Protein AF-A0A2E9J9K6-F1 (afdb_monomer)

Structure (mmCIF, N/CA/C/O backbone):
data_AF-A0A2E9J9K6-F1
#
_entry.id   AF-A0A2E9J9K6-F1
#
loop_
_atom_site.group_PDB
_atom_site.id
_atom_site.type_symbol
_atom_site.label_atom_id
_atom_site.label_alt_id
_atom_site.label_comp_id
_atom_site.label_asym_id
_atom_site.label_entity_id
_atom_site.label_seq_id
_atom_site.pdbx_PDB_ins_code
_atom_site.Cartn_x
_atom_site.Cartn_y
_atom_site.Cartn_z
_atom_site.occupancy
_atom_site.B_iso_or_equiv
_atom_site.auth_seq_id
_atom_site.auth_comp_id
_atom_site.auth_asym_id
_atom_site.auth_atom_id
_atom_site.pdbx_PDB_model_num
ATOM 1 N N . MET A 1 1 ? -13.077 20.819 27.838 1.00 69.00 1 MET A N 1
ATOM 2 C CA . MET A 1 1 ? -13.844 19.951 26.914 1.00 69.00 1 MET A CA 1
ATOM 3 C C . MET A 1 1 ? -12.970 18.773 26.509 1.00 69.00 1 MET A C 1
ATOM 5 O O . MET A 1 1 ? -11.778 18.987 26.332 1.00 69.00 1 MET A O 1
ATOM 9 N N . SER A 1 2 ? -13.530 17.563 26.405 1.00 83.62 2 SER A N 1
ATOM 10 C CA . SER A 1 2 ? -12.797 16.353 25.995 1.00 83.62 2 SER A CA 1
ATOM 11 C C . SER A 1 2 ? -13.312 15.852 24.646 1.00 83.62 2 SER A C 1
ATOM 13 O O . SER A 1 2 ? -14.521 15.842 24.419 1.00 83.62 2 SER A O 1
ATOM 15 N N . THR A 1 3 ? -12.402 15.444 23.764 1.00 89.75 3 THR A N 1
ATOM 16 C CA . THR A 1 3 ? -12.728 14.833 22.470 1.00 89.75 3 THR A CA 1
ATOM 17 C C . THR A 1 3 ? -13.018 13.346 22.660 1.00 89.75 3 THR A C 1
ATOM 19 O O . THR A 1 3 ? -12.340 12.666 23.434 1.00 89.75 3 THR A O 1
ATOM 22 N N . TYR A 1 4 ? -14.011 12.820 21.939 1.00 91.12 4 TYR A N 1
ATOM 23 C CA . TYR A 1 4 ? -14.352 11.400 21.999 1.00 91.12 4 TYR A CA 1
ATOM 24 C C . TYR A 1 4 ? -13.144 10.525 21.638 1.00 91.12 4 TYR A C 1
ATOM 26 O O . TYR A 1 4 ? -12.524 10.703 20.591 1.00 91.12 4 TYR A O 1
ATOM 34 N N . THR A 1 5 ? -12.821 9.576 22.516 1.00 91.25 5 THR A N 1
ATOM 35 C CA . THR A 1 5 ? -11.792 8.558 22.289 1.00 91.25 5 THR A CA 1
ATOM 36 C C . THR A 1 5 ? -12.453 7.186 22.408 1.00 91.25 5 THR A C 1
ATOM 38 O O . THR A 1 5 ? -13.058 6.907 23.448 1.00 91.25 5 THR A O 1
ATOM 41 N N . PRO A 1 6 ? -12.362 6.326 21.380 1.00 90.81 6 PRO A N 1
ATOM 42 C CA . PRO A 1 6 ? -12.977 5.009 21.408 1.00 90.81 6 PRO A CA 1
ATOM 43 C C . PRO A 1 6 ? -12.353 4.146 22.508 1.00 90.81 6 PRO A C 1
ATOM 45 O O . PRO A 1 6 ? -11.140 4.156 22.739 1.00 90.81 6 PRO A O 1
ATOM 48 N N . LYS A 1 7 ? -13.196 3.375 23.198 1.00 91.81 7 LYS A N 1
ATOM 49 C CA . LYS A 1 7 ? -12.738 2.323 24.109 1.00 91.81 7 LYS A CA 1
ATOM 50 C C . LYS A 1 7 ? -12.499 1.052 23.305 1.00 91.81 7 LYS A C 1
ATOM 52 O O . LYS A 1 7 ? -13.171 0.804 22.311 1.00 91.81 7 LYS A O 1
ATOM 57 N N . LYS A 1 8 ? -11.593 0.189 23.771 1.00 86.38 8 LYS A N 1
ATOM 58 C CA . LYS A 1 8 ? -11.245 -1.061 23.066 1.00 86.38 8 LYS A CA 1
ATOM 59 C C . LYS A 1 8 ? -12.453 -1.965 22.777 1.00 86.38 8 LYS A C 1
ATOM 61 O O . LYS A 1 8 ? -12.446 -2.633 21.752 1.00 86.38 8 LYS A O 1
ATOM 66 N N . GLY A 1 9 ? -13.455 -1.983 23.660 1.00 87.69 9 GLY A N 1
ATOM 67 C CA . GLY A 1 9 ? -14.679 -2.776 23.487 1.00 87.69 9 GLY A CA 1
ATOM 68 C C . GLY A 1 9 ? -15.658 -2.209 22.454 1.00 87.69 9 GLY A C 1
ATOM 69 O O . GLY A 1 9 ? -16.429 -2.967 21.881 1.00 87.69 9 GLY A O 1
ATOM 70 N N . ASP A 1 10 ? -15.579 -0.911 22.159 1.00 87.62 10 ASP A N 1
ATOM 71 C CA . ASP A 1 10 ? -16.504 -0.231 21.242 1.00 87.62 10 ASP A CA 1
ATOM 72 C C . ASP A 1 10 ? -16.032 -0.315 19.777 1.00 87.62 10 ASP A C 1
ATOM 74 O O . ASP A 1 10 ? -16.725 0.115 18.855 1.00 87.62 10 ASP A O 1
ATOM 78 N N . ILE A 1 11 ? -14.832 -0.858 19.534 1.00 90.69 11 ILE A N 1
ATOM 79 C CA . ILE A 1 11 ? -14.254 -0.963 18.193 1.00 90.69 11 ILE A CA 1
ATOM 80 C C . ILE A 1 11 ? -14.896 -2.131 17.446 1.00 90.69 11 ILE A C 1
ATOM 82 O O . ILE A 1 11 ? -14.436 -3.272 17.512 1.00 90.69 11 ILE A O 1
ATOM 86 N N . GLN A 1 12 ? -15.922 -1.827 16.663 1.00 90.81 12 GLN A N 1
ATOM 87 C CA . GLN A 1 12 ? -16.498 -2.775 15.715 1.00 90.81 12 GLN A CA 1
ATOM 88 C C . GLN A 1 12 ? -15.649 -2.826 14.445 1.00 90.81 12 GLN A C 1
ATOM 90 O O . GLN A 1 12 ? -15.302 -1.781 13.887 1.00 90.81 12 GLN A O 1
ATOM 95 N N . ARG A 1 13 ? -15.312 -4.032 13.982 1.00 92.88 13 ARG A N 1
ATOM 96 C CA . ARG A 1 13 ? -14.547 -4.261 12.750 1.00 92.88 13 ARG A CA 1
ATOM 97 C C . ARG A 1 13 ? -15.404 -5.032 11.759 1.00 92.88 13 ARG A C 1
ATOM 99 O O . ARG A 1 13 ? -15.843 -6.134 12.068 1.00 92.88 13 ARG A O 1
ATOM 106 N N . ALA A 1 14 ? -15.616 -4.450 10.589 1.00 94.62 14 ALA A N 1
ATOM 107 C CA . ALA A 1 14 ? -16.267 -5.115 9.472 1.00 94.62 14 ALA A CA 1
ATOM 108 C C . ALA A 1 14 ? -15.232 -5.863 8.619 1.00 94.62 14 ALA A C 1
ATOM 110 O O . ALA A 1 14 ? -14.026 -5.606 8.706 1.00 94.62 14 ALA A O 1
ATOM 111 N N . TRP A 1 15 ? -15.720 -6.785 7.797 1.00 96.94 15 TRP A N 1
ATOM 112 C CA . TRP A 1 15 ? -14.948 -7.445 6.752 1.00 96.94 15 TRP A CA 1
ATOM 113 C C . TRP A 1 15 ? -15.415 -6.924 5.400 1.00 96.94 15 TRP A C 1
ATOM 115 O O . TRP A 1 15 ? -16.615 -6.881 5.150 1.00 96.94 15 TRP A O 1
ATOM 125 N N . HIS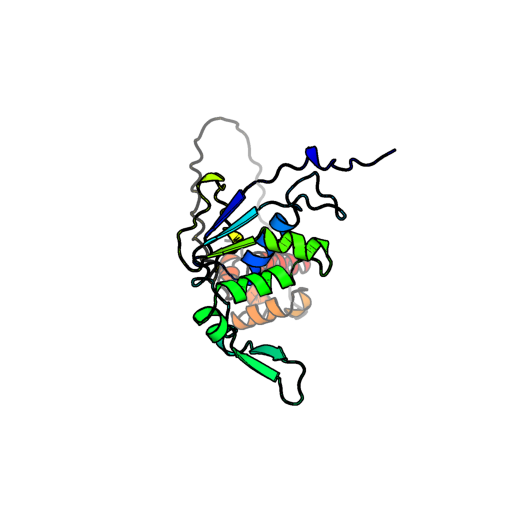 A 1 16 ? -14.469 -6.553 4.544 1.00 96.06 16 HIS A N 1
ATOM 126 C CA . HIS A 1 16 ? -14.725 -6.101 3.179 1.00 96.06 16 HIS A CA 1
ATOM 127 C C . HIS A 1 16 ? -14.049 -7.040 2.189 1.00 96.06 16 HIS A C 1
ATOM 129 O O . HIS A 1 16 ? -12.924 -7.476 2.439 1.00 96.06 16 HIS A O 1
ATOM 135 N N . VAL A 1 17 ? -14.706 -7.316 1.069 1.00 96.12 17 VAL A N 1
ATOM 136 C CA . VAL A 1 17 ? -14.134 -8.039 -0.072 1.00 96.12 17 VAL A CA 1
ATOM 137 C C . VAL A 1 17 ? -14.047 -7.098 -1.259 1.00 96.12 17 VAL A C 1
ATOM 139 O O . VAL A 1 17 ? -15.015 -6.416 -1.595 1.00 96.12 17 VAL A O 1
ATOM 142 N N . VAL A 1 18 ? -12.869 -7.064 -1.875 1.00 95.50 18 VAL A N 1
ATOM 143 C CA . VAL A 1 18 ? -12.577 -6.264 -3.061 1.00 95.50 18 VAL A CA 1
ATOM 144 C C . VAL A 1 18 ? -12.080 -7.191 -4.158 1.00 95.50 18 VAL A C 1
ATOM 146 O O . VAL A 1 18 ? -11.069 -7.874 -3.986 1.00 95.50 18 VAL A O 1
ATOM 149 N N . ASP A 1 19 ? -12.773 -7.178 -5.289 1.00 95.50 19 ASP A N 1
ATOM 150 C CA . ASP A 1 19 ? -12.289 -7.805 -6.512 1.00 95.50 19 ASP A CA 1
ATOM 151 C C . ASP A 1 19 ? -11.274 -6.883 -7.193 1.00 95.50 19 ASP A C 1
ATOM 153 O O . ASP A 1 19 ? -11.564 -5.715 -7.460 1.00 95.50 19 ASP A O 1
ATOM 157 N N . ALA A 1 20 ? -10.060 -7.384 -7.415 1.00 94.50 20 ALA A N 1
ATOM 158 C CA . ALA A 1 20 ? -8.972 -6.621 -8.008 1.00 94.50 20 ALA A CA 1
ATOM 159 C C . ALA A 1 20 ? -8.936 -6.680 -9.546 1.00 94.50 20 ALA A C 1
ATOM 161 O O . ALA A 1 20 ? -8.097 -6.002 -10.152 1.00 94.50 20 ALA A O 1
ATOM 162 N N . ASP A 1 21 ? -9.842 -7.440 -10.173 1.00 94.12 21 ASP A N 1
ATOM 163 C CA . ASP A 1 21 ? -9.905 -7.597 -11.626 1.00 94.12 21 ASP A CA 1
ATOM 164 C C . ASP A 1 21 ? -10.100 -6.244 -12.343 1.00 94.12 21 ASP A C 1
ATOM 166 O O . ASP A 1 21 ? -11.010 -5.462 -12.048 1.00 94.12 21 ASP A O 1
ATOM 170 N N . GLY A 1 22 ? -9.184 -5.916 -13.259 1.00 91.00 22 GLY A N 1
ATOM 171 C CA . GLY A 1 22 ? -9.219 -4.672 -14.036 1.00 91.00 22 GLY A CA 1
ATOM 172 C C . GLY A 1 22 ? -8.952 -3.383 -13.238 1.00 91.00 22 GLY A C 1
ATOM 173 O O . GLY A 1 22 ? -9.057 -2.277 -13.791 1.00 91.00 22 GLY A O 1
ATOM 174 N N . LEU A 1 23 ? -8.594 -3.477 -11.951 1.00 93.50 23 LEU A N 1
ATOM 175 C CA . LEU A 1 23 ? -8.311 -2.312 -11.110 1.00 93.50 23 LEU A CA 1
ATOM 176 C C . LEU A 1 23 ? -6.855 -1.852 -11.230 1.00 93.50 23 LEU A C 1
ATOM 178 O O . LEU A 1 23 ? -5.919 -2.650 -11.291 1.00 93.50 23 LEU A O 1
ATOM 182 N N . ILE A 1 24 ? -6.638 -0.531 -11.204 1.00 94.62 24 ILE A N 1
ATOM 183 C CA . ILE A 1 24 ? -5.284 0.033 -11.181 1.00 94.62 24 ILE A CA 1
ATOM 184 C C . ILE A 1 24 ? -4.685 -0.159 -9.786 1.00 94.62 24 ILE A C 1
ATOM 186 O O . ILE A 1 24 ? -5.164 0.434 -8.813 1.00 94.62 24 ILE A O 1
ATOM 190 N N . LEU A 1 25 ? -3.552 -0.865 -9.718 1.00 93.94 25 LEU A N 1
ATOM 191 C CA . LEU A 1 25 ? -2.862 -1.230 -8.474 1.00 93.94 25 LEU A CA 1
ATOM 192 C C . LEU A 1 25 ? -2.741 -0.074 -7.462 1.00 93.94 25 LEU A C 1
ATOM 194 O O . LEU A 1 25 ? -3.067 -0.224 -6.288 1.00 93.94 25 LEU A O 1
ATOM 198 N N . GLY A 1 26 ? -2.256 1.091 -7.902 1.00 93.25 26 GLY A N 1
ATOM 199 C CA . GLY A 1 26 ? -2.006 2.223 -7.003 1.00 93.25 26 GLY A CA 1
ATOM 200 C C . GLY A 1 26 ? -3.283 2.860 -6.445 1.00 93.25 26 GLY A C 1
ATOM 201 O O . GLY A 1 26 ? -3.307 3.281 -5.286 1.00 93.25 26 GLY A O 1
ATOM 202 N N . ARG A 1 27 ? -4.351 2.915 -7.251 1.00 94.19 27 ARG A N 1
ATOM 203 C CA . ARG A 1 27 ? -5.637 3.489 -6.830 1.00 94.19 27 ARG A CA 1
ATOM 204 C C . ARG A 1 27 ? -6.352 2.540 -5.872 1.00 94.19 27 ARG A C 1
ATOM 206 O O . ARG A 1 27 ? -6.756 2.972 -4.797 1.00 94.19 27 ARG A O 1
ATOM 213 N N . LEU A 1 28 ? -6.383 1.251 -6.217 1.00 95.69 28 LEU A N 1
ATOM 214 C CA . LEU A 1 28 ? -6.862 0.176 -5.349 1.00 95.69 28 LEU A CA 1
ATOM 215 C C . LEU A 1 28 ? -6.149 0.207 -3.988 1.00 95.69 28 LEU A C 1
ATOM 217 O O . LEU A 1 28 ? -6.793 0.285 -2.944 1.00 95.69 28 LEU A O 1
ATOM 221 N N . ALA A 1 29 ? -4.813 0.224 -3.991 1.00 96.31 29 ALA A N 1
ATOM 222 C CA . ALA A 1 29 ? -4.029 0.197 -2.759 1.00 96.31 29 ALA A CA 1
ATOM 223 C C . ALA A 1 29 ? -4.302 1.402 -1.842 1.00 96.31 29 ALA A C 1
ATOM 225 O O . ALA A 1 29 ? -4.295 1.255 -0.618 1.00 96.31 29 ALA A O 1
ATOM 226 N N . SER A 1 30 ? -4.577 2.576 -2.420 1.00 96.00 30 SER A N 1
ATOM 227 C CA . SER A 1 30 ? -4.867 3.798 -1.658 1.00 96.00 30 SER A CA 1
ATOM 228 C C . SER A 1 30 ? -6.193 3.701 -0.901 1.00 96.00 30 SER A C 1
ATOM 230 O O . SER A 1 30 ? -6.247 4.032 0.287 1.00 96.00 30 SER A O 1
ATOM 232 N N . GLU A 1 31 ? -7.244 3.201 -1.556 1.00 96.12 31 GLU A N 1
ATOM 233 C CA . GLU A 1 31 ? -8.552 2.996 -0.918 1.00 96.12 31 GLU A CA 1
ATOM 234 C C . GLU A 1 31 ? -8.492 1.896 0.141 1.00 96.12 31 GLU A C 1
ATOM 236 O O . GLU A 1 31 ? -8.942 2.085 1.274 1.00 96.12 31 GLU A O 1
ATOM 241 N N . VAL A 1 32 ? -7.827 0.780 -0.164 1.00 96.81 32 VAL A N 1
ATOM 242 C CA . VAL A 1 32 ? -7.638 -0.303 0.809 1.00 96.81 32 VAL A CA 1
ATOM 243 C C . VAL A 1 32 ? -6.874 0.195 2.040 1.00 96.81 32 VAL A C 1
ATOM 245 O O . VAL A 1 32 ? -7.273 -0.073 3.175 1.00 96.81 32 VAL A O 1
ATOM 248 N N . ALA A 1 33 ? -5.815 0.990 1.860 1.00 96.81 33 ALA A N 1
ATOM 249 C CA . ALA A 1 33 ? -5.065 1.564 2.978 1.00 96.81 33 ALA A CA 1
ATOM 250 C C . ALA A 1 33 ? -5.911 2.521 3.841 1.00 96.81 33 ALA A C 1
ATOM 252 O O . ALA A 1 33 ? -5.698 2.598 5.057 1.00 96.81 33 ALA A O 1
ATOM 253 N N . LYS A 1 34 ? -6.877 3.239 3.248 1.00 95.94 34 LYS A N 1
ATOM 254 C CA . LYS A 1 34 ? -7.827 4.099 3.977 1.00 95.94 34 LYS A CA 1
ATOM 255 C C . LYS A 1 34 ? -8.727 3.269 4.897 1.00 95.94 34 LYS A C 1
ATOM 257 O O . LYS A 1 34 ? -8.895 3.638 6.063 1.00 95.94 34 LYS A O 1
ATOM 262 N N . ILE A 1 35 ? -9.221 2.136 4.401 1.00 96.19 35 ILE A N 1
ATOM 263 C CA . ILE A 1 35 ? -10.112 1.220 5.132 1.00 96.19 35 ILE A CA 1
ATOM 264 C C . ILE A 1 35 ? -9.363 0.478 6.241 1.00 96.19 35 ILE A C 1
ATOM 266 O O . ILE A 1 35 ? -9.812 0.458 7.390 1.00 96.19 35 ILE A O 1
ATOM 270 N N . LEU A 1 36 ? -8.167 -0.042 5.941 1.00 96.25 36 LEU A N 1
ATOM 271 C CA . LEU A 1 36 ? -7.302 -0.703 6.928 1.00 96.25 36 LEU A CA 1
ATOM 272 C C . LEU A 1 36 ? -6.928 0.220 8.093 1.00 96.25 36 LEU A C 1
ATOM 274 O O . LEU A 1 36 ? -6.747 -0.247 9.221 1.00 96.25 36 LEU A O 1
ATOM 278 N N . ARG A 1 37 ? -6.823 1.528 7.825 1.00 94.75 37 ARG A N 1
ATOM 279 C CA . ARG A 1 37 ? -6.558 2.562 8.832 1.00 94.75 37 ARG A CA 1
ATOM 280 C C . ARG A 1 37 ? -7.814 2.983 9.605 1.00 94.75 37 ARG A C 1
ATOM 282 O O . ARG A 1 37 ? -7.680 3.565 10.675 1.00 94.75 37 ARG A O 1
ATOM 289 N N . GLY A 1 38 ? -9.008 2.717 9.074 1.00 94.88 38 GLY A N 1
ATOM 290 C CA . GLY A 1 38 ? -10.282 3.136 9.665 1.00 94.88 38 GLY A CA 1
ATOM 291 C C . GLY A 1 38 ? -10.675 4.578 9.356 1.00 94.88 38 GLY A C 1
ATOM 292 O O . GLY A 1 38 ? -11.567 5.113 10.002 1.00 94.88 38 GLY A O 1
ATOM 293 N N . LYS A 1 39 ? -10.028 5.225 8.375 1.00 94.75 39 LYS A N 1
ATOM 294 C CA . LYS A 1 39 ? -10.296 6.632 8.017 1.00 94.75 39 LYS A CA 1
ATOM 295 C C . LYS A 1 39 ? -11.672 6.861 7.382 1.00 94.75 39 LYS A C 1
ATOM 297 O O . LYS A 1 39 ? -12.061 8.007 7.191 1.00 94.75 39 LYS A O 1
ATOM 302 N N . HIS A 1 40 ? -12.376 5.802 7.002 1.00 93.69 40 HIS A N 1
ATOM 303 C CA . HIS A 1 40 ? -13.765 5.866 6.547 1.00 93.69 40 HIS A CA 1
ATOM 304 C C . HIS A 1 40 ? -14.764 5.970 7.705 1.00 93.69 40 HIS A C 1
ATOM 306 O O . HIS A 1 40 ? -15.904 6.354 7.468 1.00 93.69 40 HIS A O 1
ATOM 312 N N . LYS A 1 41 ? -14.356 5.661 8.943 1.00 93.50 41 LYS A N 1
ATOM 313 C CA . LYS A 1 41 ? -15.219 5.762 10.123 1.00 93.50 41 LYS A CA 1
ATOM 314 C C . LYS A 1 41 ? -15.069 7.125 10.805 1.00 93.50 41 LYS A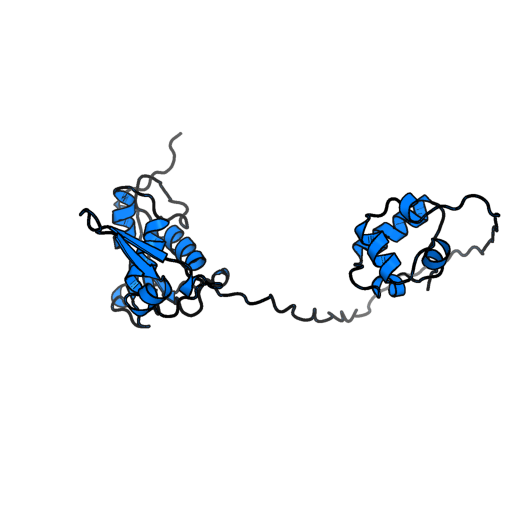 C 1
ATOM 316 O O . LYS A 1 41 ? -13.944 7.603 10.961 1.00 93.50 41 LYS A O 1
ATOM 321 N N . PRO A 1 42 ? -16.166 7.715 11.310 1.00 92.56 42 PRO A N 1
ATOM 322 C CA . PRO A 1 42 ? -16.111 8.973 12.058 1.00 92.56 42 PRO A CA 1
ATOM 323 C C . PRO A 1 42 ? -15.411 8.827 13.419 1.00 92.56 42 PRO A C 1
ATOM 325 O O . PRO A 1 42 ? -14.909 9.801 13.964 1.00 92.56 42 PRO A O 1
ATOM 328 N N . THR A 1 43 ? -15.316 7.607 13.954 1.00 92.25 43 THR A N 1
ATOM 329 C CA . THR A 1 43 ? -14.629 7.289 15.218 1.00 92.25 43 THR A CA 1
ATOM 330 C C . THR A 1 43 ? -13.109 7.137 15.069 1.00 92.25 43 THR A C 1
ATOM 332 O O . THR A 1 43 ? -12.437 6.623 15.970 1.00 92.25 43 THR A O 1
ATOM 335 N N . PHE A 1 44 ? -12.546 7.543 13.925 1.00 94.06 44 PHE A N 1
ATOM 336 C CA . PHE A 1 44 ? -11.126 7.396 13.633 1.00 94.06 44 PHE A CA 1
ATOM 337 C C . PHE A 1 44 ? -10.262 8.089 14.687 1.00 94.06 44 PHE A C 1
ATOM 339 O O . PHE A 1 44 ? -10.417 9.270 14.988 1.00 94.06 44 PHE A O 1
ATOM 346 N N . THR A 1 45 ? -9.294 7.343 15.211 1.00 92.44 45 THR A N 1
ATOM 347 C CA . THR A 1 45 ? -8.367 7.825 16.228 1.00 92.44 45 THR A CA 1
ATOM 348 C C . THR A 1 45 ? -6.941 7.404 15.863 1.00 92.44 45 THR A C 1
ATOM 350 O O . THR A 1 45 ? -6.696 6.209 15.712 1.00 92.44 45 THR A O 1
ATOM 353 N N . PRO A 1 46 ? -5.964 8.326 15.739 1.00 92.00 46 PRO A N 1
ATOM 354 C CA . PRO A 1 46 ? -4.635 7.999 15.204 1.00 92.00 46 PRO A CA 1
ATOM 355 C C . PRO A 1 46 ? -3.824 6.992 16.029 1.00 92.00 46 PRO A C 1
ATOM 357 O O . PRO A 1 46 ? -2.992 6.273 15.480 1.00 92.00 46 PRO A O 1
ATOM 360 N N . HIS A 1 47 ? -4.034 6.965 17.347 1.00 91.25 47 HIS A N 1
ATOM 361 C CA . HIS A 1 47 ? -3.265 6.137 18.278 1.00 91.25 47 HIS A CA 1
ATOM 362 C C . HIS A 1 47 ? -3.863 4.737 18.493 1.00 91.25 47 HIS A C 1
ATOM 364 O O . HIS A 1 47 ? -3.270 3.931 19.210 1.00 91.25 47 HIS A O 1
ATOM 370 N N . GLN A 1 48 ? -5.024 4.433 17.900 1.00 91.62 48 GLN A N 1
ATOM 371 C CA . GLN A 1 48 ? -5.732 3.172 18.108 1.00 91.62 48 GLN A CA 1
ATOM 372 C C . GLN A 1 48 ? -6.189 2.555 16.783 1.00 91.62 48 GLN A C 1
ATOM 374 O O . GLN A 1 48 ? -6.582 3.255 15.854 1.00 91.62 48 GLN A O 1
ATOM 379 N N . ASP A 1 49 ? -6.138 1.224 16.686 1.00 92.25 49 ASP A N 1
ATOM 380 C CA . ASP A 1 49 ? -6.535 0.523 15.466 1.00 92.25 49 ASP A CA 1
ATOM 381 C C . ASP A 1 49 ? -8.055 0.298 15.391 1.00 92.25 49 ASP A C 1
ATOM 383 O O . ASP A 1 49 ? -8.591 -0.663 15.954 1.00 92.25 49 ASP A O 1
ATOM 387 N N . THR A 1 50 ? -8.720 1.186 14.652 1.00 93.62 50 THR A N 1
ATOM 388 C CA . THR A 1 50 ? -10.171 1.192 14.387 1.00 93.62 50 THR A CA 1
ATOM 389 C C . THR A 1 50 ? -10.542 0.700 12.983 1.00 93.62 50 THR A C 1
ATOM 391 O O . THR A 1 50 ? -11.722 0.680 12.617 1.00 93.62 50 THR A O 1
ATOM 394 N N . GLY A 1 51 ? -9.547 0.307 12.180 1.00 94.44 51 GLY A N 1
ATOM 395 C CA . GLY A 1 51 ? -9.774 -0.090 10.794 1.00 94.44 51 GLY A CA 1
ATOM 396 C C . GLY A 1 51 ? -10.337 -1.495 10.632 1.00 94.44 51 GLY A C 1
ATOM 397 O O . GLY A 1 51 ? -10.239 -2.328 11.536 1.00 94.44 51 GLY A O 1
ATOM 398 N N . ASP A 1 52 ? -10.857 -1.750 9.441 1.00 96.12 52 ASP A N 1
ATOM 399 C CA . ASP A 1 52 ? -11.558 -2.985 9.091 1.00 96.12 52 ASP A CA 1
ATOM 400 C C . ASP A 1 52 ? -10.636 -4.043 8.480 1.00 96.12 52 ASP A C 1
ATOM 402 O O . ASP A 1 52 ? -9.472 -3.777 8.163 1.00 96.12 52 ASP A O 1
ATOM 406 N N . HIS A 1 53 ? -11.167 -5.258 8.349 1.00 96.81 53 HIS A N 1
ATOM 407 C CA . HIS A 1 53 ? -10.545 -6.334 7.591 1.00 96.81 53 HIS A CA 1
ATOM 408 C C . HIS A 1 53 ? -10.850 -6.157 6.109 1.00 96.81 53 HIS A C 1
ATOM 410 O O . HIS A 1 53 ? -11.970 -5.813 5.737 1.00 96.81 53 HIS A O 1
ATOM 416 N N . VAL A 1 54 ? -9.847 -6.398 5.269 1.00 97.12 54 VAL A N 1
ATOM 417 C CA . VAL A 1 54 ? -10.001 -6.324 3.815 1.00 97.12 54 VAL A CA 1
ATOM 418 C C . VAL A 1 54 ? -9.430 -7.592 3.209 1.00 97.12 54 VAL A C 1
ATOM 420 O O . VAL A 1 54 ? -8.278 -7.948 3.471 1.00 97.12 54 VAL A O 1
ATOM 423 N N . VAL A 1 55 ? -10.250 -8.255 2.408 1.00 96.94 55 VAL A N 1
ATOM 424 C CA . VAL A 1 55 ? -9.901 -9.407 1.591 1.00 96.94 55 VAL A CA 1
ATOM 425 C C . VAL A 1 55 ? -9.865 -8.942 0.141 1.00 96.94 55 VAL A C 1
ATOM 427 O O . VAL A 1 55 ? -10.827 -8.362 -0.350 1.00 96.94 55 VAL A O 1
ATOM 430 N N . ILE A 1 56 ? -8.741 -9.158 -0.530 1.00 96.75 56 ILE A N 1
ATOM 431 C CA . ILE A 1 56 ? -8.573 -8.878 -1.955 1.00 96.75 56 ILE A CA 1
ATOM 432 C C . ILE A 1 56 ? -8.539 -10.214 -2.692 1.00 96.75 56 ILE A C 1
ATOM 434 O O . ILE A 1 56 ? -7.746 -11.080 -2.317 1.00 96.75 56 ILE A O 1
ATOM 438 N N . VAL A 1 57 ? -9.369 -10.356 -3.721 1.00 96.31 57 VAL A N 1
ATOM 439 C CA . VAL A 1 57 ? -9.403 -11.518 -4.628 1.00 96.31 57 VAL A CA 1
ATOM 440 C C . VAL A 1 57 ? -8.955 -11.111 -6.034 1.00 96.31 57 VAL A C 1
ATOM 442 O O . VAL A 1 57 ? -8.901 -9.916 -6.334 1.00 96.31 57 VAL A O 1
ATOM 445 N N . ASN A 1 58 ? -8.605 -12.088 -6.877 1.00 95.75 58 ASN A N 1
ATOM 446 C CA . ASN A 1 58 ? -8.091 -11.872 -8.241 1.00 95.75 58 ASN A CA 1
ATOM 447 C C . ASN A 1 58 ? -6.865 -10.939 -8.287 1.00 95.75 58 ASN A C 1
ATOM 449 O O . ASN A 1 58 ? -6.738 -10.059 -9.142 1.00 95.75 58 ASN A O 1
ATOM 453 N N . ALA A 1 59 ? -5.957 -11.093 -7.319 1.00 94.75 59 ALA A N 1
ATOM 454 C CA . ALA A 1 59 ? -4.783 -10.236 -7.165 1.00 94.75 59 ALA A CA 1
ATOM 455 C C . ALA A 1 59 ? -3.812 -10.273 -8.361 1.00 94.75 59 ALA A C 1
ATOM 457 O O . ALA A 1 59 ? -3.014 -9.352 -8.533 1.00 94.75 59 ALA A O 1
ATOM 458 N N . ASP A 1 60 ? -3.852 -11.333 -9.164 1.00 93.06 60 ASP A N 1
ATOM 459 C CA . ASP A 1 60 ? -3.065 -11.534 -10.384 1.00 93.06 60 ASP A CA 1
ATOM 460 C C . ASP A 1 60 ? -3.532 -10.659 -11.561 1.00 93.06 60 ASP A C 1
ATOM 462 O O . ASP A 1 60 ? -2.724 -10.284 -12.414 1.00 93.06 60 ASP A O 1
ATOM 466 N N . LYS A 1 61 ? -4.811 -10.269 -11.576 1.00 93.56 61 LYS A N 1
ATOM 467 C CA . LYS A 1 61 ? -5.437 -9.479 -12.650 1.00 93.56 61 LYS A CA 1
ATOM 468 C C . LYS A 1 61 ? -5.340 -7.963 -12.467 1.00 93.56 61 LYS A C 1
ATOM 470 O O . LYS A 1 61 ? -5.931 -7.196 -13.230 1.00 93.56 61 LYS A O 1
ATOM 475 N N . VAL A 1 62 ? -4.577 -7.500 -11.478 1.00 93.56 62 VAL A N 1
ATOM 476 C CA . VAL A 1 62 ? -4.358 -6.064 -11.270 1.00 93.56 62 VAL A CA 1
ATOM 477 C C . VAL A 1 62 ? -3.614 -5.425 -12.434 1.00 93.56 62 VAL A C 1
ATOM 479 O O . VAL A 1 62 ? -2.628 -5.943 -12.964 1.00 93.56 62 VAL A O 1
ATOM 482 N N . VAL A 1 63 ? -4.044 -4.218 -12.784 1.00 92.44 63 VAL A N 1
ATOM 483 C CA . VAL A 1 63 ? -3.511 -3.494 -13.932 1.00 92.44 63 VAL A CA 1
ATOM 484 C C . VAL A 1 63 ? -2.466 -2.472 -13.494 1.00 92.44 63 VAL A C 1
ATOM 486 O O . VAL A 1 63 ? -2.648 -1.681 -12.559 1.00 92.44 63 VAL A O 1
ATOM 489 N N . LEU A 1 64 ? -1.359 -2.442 -14.233 1.00 91.62 64 LEU A N 1
ATOM 490 C CA . LEU A 1 64 ? -0.374 -1.369 -14.192 1.00 91.62 64 LEU A CA 1
ATOM 491 C C . LEU A 1 64 ? -0.550 -0.471 -15.415 1.00 91.62 64 LEU A C 1
ATOM 493 O O . LEU A 1 64 ? -0.620 -0.942 -16.541 1.00 91.62 64 LEU A O 1
ATOM 497 N N . SER A 1 65 ? -0.585 0.840 -15.196 1.00 89.31 65 SER A N 1
ATOM 498 C CA . SER A 1 65 ? -0.667 1.827 -16.278 1.00 89.31 65 SER A CA 1
ATOM 499 C C . SER A 1 65 ? 0.678 1.991 -17.006 1.00 89.31 65 SER A C 1
ATOM 501 O O . SER A 1 65 ? 1.700 2.150 -16.327 1.00 89.31 65 SER A O 1
ATOM 503 N N . GLY A 1 66 ? 0.665 2.126 -18.334 1.00 88.56 66 GLY A N 1
ATOM 504 C CA . GLY A 1 66 ? 1.851 2.455 -19.141 1.00 88.56 66 GLY A CA 1
ATOM 505 C C . GLY A 1 66 ? 2.902 1.338 -19.170 1.00 88.56 66 GLY A C 1
ATOM 506 O O . GLY A 1 66 ? 2.585 0.175 -18.943 1.00 88.56 66 GLY A O 1
ATOM 507 N N . SER A 1 67 ? 4.172 1.691 -19.382 1.00 92.25 67 SER A N 1
ATOM 508 C CA . SER A 1 67 ? 5.307 0.750 -19.455 1.00 92.25 67 SER A CA 1
ATOM 509 C C . SER A 1 67 ? 5.831 0.273 -18.089 1.00 92.25 67 SER A C 1
ATOM 511 O O . SER A 1 67 ? 6.829 -0.440 -18.001 1.00 92.25 67 SER A O 1
ATOM 513 N N . LYS A 1 68 ? 5.136 0.605 -16.989 1.00 92.56 68 LYS A N 1
ATOM 514 C CA . LYS A 1 68 ? 5.566 0.302 -15.609 1.00 92.56 68 LYS A CA 1
ATOM 515 C C . LYS A 1 68 ? 5.756 -1.186 -15.336 1.00 92.56 68 LYS A C 1
ATOM 517 O O . LYS A 1 68 ? 6.473 -1.528 -14.403 1.00 92.56 68 LYS A O 1
ATOM 522 N N . ARG A 1 69 ? 5.097 -2.060 -16.099 1.00 91.31 69 ARG A N 1
ATOM 523 C CA . ARG A 1 69 ? 5.268 -3.510 -15.971 1.00 91.31 69 ARG A CA 1
ATOM 524 C C . ARG A 1 69 ? 6.717 -3.926 -16.259 1.00 91.31 69 ARG A C 1
ATOM 526 O O . ARG A 1 69 ? 7.240 -4.766 -15.537 1.00 91.31 69 ARG A O 1
ATOM 533 N N . THR A 1 70 ? 7.358 -3.286 -17.235 1.00 93.19 70 THR A N 1
ATOM 534 C CA . THR A 1 70 ? 8.728 -3.591 -17.673 1.00 93.19 70 THR A CA 1
ATOM 535 C C . THR A 1 70 ? 9.746 -2.668 -17.008 1.00 93.19 70 THR A C 1
ATOM 537 O O . THR A 1 70 ? 10.738 -3.136 -16.457 1.00 93.19 70 THR A O 1
ATOM 540 N N . ASP A 1 71 ? 9.470 -1.362 -16.983 1.00 94.19 71 ASP A N 1
ATOM 541 C CA . ASP A 1 71 ? 10.470 -0.356 -16.594 1.00 94.19 71 ASP A CA 1
ATOM 542 C C . ASP A 1 71 ? 10.663 -0.257 -15.077 1.00 94.19 71 ASP A C 1
ATOM 544 O O . ASP A 1 71 ? 11.703 0.190 -14.588 1.00 94.19 71 ASP A O 1
ATOM 548 N N . LYS A 1 72 ? 9.643 -0.630 -14.292 1.00 94.62 72 LYS A N 1
ATOM 549 C CA . LYS A 1 72 ? 9.706 -0.474 -12.841 1.00 94.62 72 LYS A CA 1
ATOM 550 C C . LYS A 1 72 ? 10.445 -1.647 -12.214 1.00 94.62 72 LYS A C 1
ATOM 552 O O . LYS A 1 72 ? 9.887 -2.726 -12.035 1.00 94.62 72 LYS A O 1
ATOM 557 N N . ALA A 1 73 ? 11.672 -1.386 -11.793 1.00 94.25 73 ALA A N 1
ATOM 558 C CA . ALA A 1 73 ? 12.452 -2.299 -10.977 1.00 94.25 73 ALA A CA 1
ATOM 559 C C . ALA A 1 73 ? 12.011 -2.276 -9.500 1.00 94.25 73 ALA A C 1
ATOM 561 O O . ALA A 1 73 ? 11.792 -1.217 -8.904 1.00 94.25 73 ALA A O 1
ATOM 562 N N . VAL A 1 74 ? 11.907 -3.460 -8.901 1.00 94.31 74 VAL A N 1
ATOM 563 C CA . VAL A 1 74 ? 11.768 -3.687 -7.461 1.00 94.31 74 VAL A CA 1
ATOM 564 C C . VAL A 1 74 ? 13.097 -4.205 -6.938 1.00 94.31 74 VAL A C 1
ATOM 566 O O . VAL A 1 74 ? 13.621 -5.211 -7.418 1.00 94.31 74 VAL A O 1
ATOM 569 N N . TYR A 1 75 ? 13.624 -3.511 -5.936 1.00 94.94 75 TYR A N 1
ATOM 570 C CA . TYR A 1 75 ? 14.910 -3.818 -5.328 1.00 94.94 75 TYR A CA 1
ATOM 571 C C . TYR A 1 75 ? 14.720 -4.484 -3.971 1.00 94.94 75 TYR A C 1
ATOM 573 O O . TYR A 1 75 ? 13.885 -4.069 -3.165 1.00 94.94 75 TYR A O 1
ATOM 581 N N . SER A 1 76 ? 15.541 -5.490 -3.698 1.00 94.88 76 SER A N 1
ATOM 582 C CA . SER A 1 76 ? 15.689 -6.088 -2.373 1.00 94.88 76 SER A CA 1
ATOM 583 C C . SER A 1 76 ? 17.169 -6.319 -2.095 1.00 94.88 76 SER A C 1
ATOM 585 O O . SER A 1 76 ? 17.941 -6.587 -3.013 1.00 94.88 76 SER A O 1
ATOM 587 N N . HIS A 1 77 ? 17.583 -6.182 -0.840 1.00 96.94 77 HIS A N 1
ATOM 588 C CA . HIS A 1 77 ? 18.981 -6.333 -0.450 1.00 96.94 77 HIS A CA 1
ATOM 589 C C . HIS A 1 77 ? 19.094 -7.357 0.675 1.00 96.94 77 HIS A C 1
ATOM 591 O O . HIS A 1 77 ? 18.347 -7.283 1.650 1.00 96.94 77 HIS A O 1
ATOM 597 N N . SER A 1 78 ? 20.021 -8.307 0.549 1.00 96.31 78 SER A N 1
ATOM 598 C CA . SER A 1 78 ? 20.222 -9.357 1.560 1.00 96.31 78 SER A CA 1
ATOM 599 C C . SER A 1 78 ? 20.972 -8.879 2.808 1.00 96.31 78 SER A C 1
ATOM 601 O O . SER A 1 78 ? 20.888 -9.520 3.848 1.00 96.31 78 SER A O 1
ATOM 603 N N . GLY A 1 79 ? 21.712 -7.771 2.707 1.00 96.50 79 GLY A N 1
ATOM 604 C CA . GLY A 1 79 ? 22.595 -7.250 3.760 1.00 96.50 79 GLY A CA 1
ATOM 605 C C . GLY A 1 79 ? 24.076 -7.568 3.536 1.00 96.50 79 GLY A C 1
ATOM 606 O O . GLY A 1 79 ? 24.925 -6.911 4.127 1.00 96.50 79 GLY A O 1
ATOM 607 N N . TYR A 1 80 ? 24.393 -8.506 2.639 1.00 97.31 80 TYR A N 1
ATOM 608 C CA . TYR A 1 80 ? 25.768 -8.854 2.267 1.00 97.31 80 TYR A CA 1
ATOM 609 C C . TYR A 1 80 ? 26.289 -7.973 1.115 1.00 97.31 80 TYR A C 1
ATOM 611 O O . TYR A 1 80 ? 25.482 -7.520 0.297 1.00 97.31 80 TYR A O 1
ATOM 619 N N . PRO A 1 81 ? 27.615 -7.749 0.995 1.00 97.25 81 PRO A N 1
ATOM 620 C CA . PRO A 1 81 ? 28.204 -7.064 -0.159 1.00 97.25 81 PRO A CA 1
ATOM 621 C C . PRO A 1 81 ? 27.796 -7.730 -1.483 1.00 97.25 81 PRO A C 1
ATOM 623 O O . PRO A 1 81 ? 27.849 -8.951 -1.605 1.00 97.25 81 PRO A O 1
ATOM 626 N N . GLY A 1 82 ? 27.354 -6.937 -2.465 1.00 95.88 82 GLY A N 1
ATOM 627 C CA . GLY A 1 82 ? 26.843 -7.448 -3.748 1.00 95.88 82 GLY A CA 1
ATOM 628 C C . GLY A 1 82 ? 25.459 -8.112 -3.676 1.00 95.88 82 GLY A C 1
ATOM 629 O O . GLY A 1 82 ? 24.990 -8.673 -4.660 1.00 95.88 82 GLY A O 1
ATOM 630 N N . GLY A 1 83 ? 24.772 -8.042 -2.533 1.00 96.38 83 GLY A N 1
ATOM 631 C CA . GLY A 1 83 ? 23.493 -8.709 -2.282 1.00 96.38 83 GLY A CA 1
ATOM 632 C C . GLY A 1 83 ? 22.248 -8.019 -2.848 1.00 96.38 83 GLY A C 1
ATOM 633 O O . GLY A 1 83 ? 21.143 -8.309 -2.378 1.00 96.38 83 GLY A O 1
ATOM 634 N N . LEU A 1 84 ? 22.399 -7.089 -3.797 1.00 96.62 84 LEU A N 1
ATOM 635 C CA . LEU A 1 84 ? 21.284 -6.377 -4.420 1.00 96.62 84 LEU A CA 1
ATOM 636 C C . LEU A 1 84 ? 20.610 -7.271 -5.466 1.00 96.62 84 LEU A C 1
ATOM 638 O O . LEU A 1 84 ? 21.222 -7.665 -6.454 1.00 96.62 84 LEU A O 1
ATOM 642 N N . LYS A 1 85 ? 19.328 -7.565 -5.258 1.00 95.31 85 LYS A N 1
ATOM 643 C CA . LYS A 1 85 ? 18.484 -8.288 -6.207 1.00 95.31 85 LYS A CA 1
ATOM 644 C C . LYS A 1 85 ? 17.484 -7.325 -6.824 1.00 95.31 85 LYS A C 1
ATOM 646 O O . LYS A 1 85 ? 16.761 -6.634 -6.101 1.00 95.31 85 LYS A O 1
ATOM 651 N N . THR A 1 86 ? 17.410 -7.350 -8.146 1.00 95.62 86 THR A N 1
ATOM 652 C CA . THR A 1 86 ? 16.488 -6.537 -8.937 1.00 95.62 86 THR A CA 1
ATOM 653 C C . THR A 1 86 ? 15.538 -7.458 -9.686 1.00 95.62 86 THR A C 1
ATOM 655 O O . THR A 1 86 ? 15.980 -8.409 -10.326 1.00 95.62 86 THR A O 1
ATOM 658 N N . LYS A 1 87 ? 14.238 -7.182 -9.606 1.00 94.62 87 LYS A N 1
ATOM 659 C CA . LYS A 1 87 ? 13.205 -7.827 -10.427 1.00 94.62 87 LYS A CA 1
ATOM 660 C C . LYS A 1 87 ? 12.350 -6.760 -11.091 1.00 94.62 87 LYS A C 1
ATOM 662 O O . LYS A 1 87 ? 12.150 -5.701 -10.494 1.00 94.62 87 LYS A O 1
ATOM 667 N N . THR A 1 88 ? 11.820 -7.016 -12.283 1.00 95.75 88 THR A N 1
ATOM 668 C CA . THR A 1 88 ? 10.790 -6.123 -12.826 1.00 95.75 88 THR A CA 1
ATOM 669 C C . THR A 1 88 ? 9.494 -6.302 -12.038 1.00 95.75 88 THR A C 1
ATOM 671 O O . THR A 1 88 ? 9.242 -7.342 -11.418 1.00 95.75 88 THR A O 1
ATOM 674 N N . TYR A 1 89 ? 8.656 -5.270 -12.023 1.00 93.88 89 TYR A N 1
ATOM 675 C CA . TYR A 1 89 ? 7.370 -5.349 -11.341 1.00 93.88 89 TYR A CA 1
ATOM 676 C C . TYR A 1 89 ? 6.431 -6.356 -12.026 1.00 93.88 89 TYR A C 1
ATOM 678 O O . TYR A 1 89 ? 5.634 -7.007 -11.354 1.00 93.88 89 TYR A O 1
ATOM 686 N N . GLY A 1 90 ? 6.536 -6.505 -13.351 1.00 93.25 90 GLY A N 1
ATOM 687 C CA . GLY A 1 90 ? 5.808 -7.515 -14.115 1.00 93.25 90 GLY A CA 1
ATOM 688 C C . GLY A 1 90 ? 6.143 -8.937 -13.680 1.00 93.25 90 GLY A C 1
ATOM 689 O O . GLY A 1 90 ? 5.220 -9.709 -13.429 1.00 93.25 90 GLY A O 1
ATOM 690 N N . ASP A 1 91 ? 7.431 -9.243 -13.510 1.00 94.12 91 ASP A N 1
ATOM 691 C CA . ASP A 1 91 ? 7.873 -10.558 -13.027 1.00 94.12 91 ASP A CA 1
ATOM 692 C C . ASP A 1 91 ? 7.389 -10.806 -11.595 1.00 94.12 91 ASP A C 1
ATOM 694 O O . ASP A 1 91 ? 6.911 -11.888 -11.273 1.00 94.12 91 ASP A O 1
ATOM 698 N N . LEU A 1 92 ? 7.438 -9.783 -10.732 1.00 93.75 92 LEU A N 1
ATOM 699 C CA . LEU A 1 92 ? 6.938 -9.896 -9.360 1.00 93.75 92 LEU A CA 1
ATOM 700 C C . LEU A 1 92 ? 5.433 -10.203 -9.311 1.00 93.75 92 LEU A C 1
ATOM 702 O O . LEU A 1 92 ? 5.006 -10.998 -8.477 1.00 93.75 92 LEU A O 1
ATOM 706 N N . LEU A 1 93 ? 4.636 -9.582 -10.186 1.00 92.81 93 LEU A N 1
ATOM 707 C CA . LEU A 1 93 ? 3.200 -9.852 -10.283 1.00 92.81 93 LEU A CA 1
ATOM 708 C C . LEU A 1 93 ? 2.900 -11.252 -10.822 1.00 92.81 93 LEU A C 1
ATOM 710 O O . LEU A 1 93 ? 1.936 -11.858 -10.371 1.00 92.81 93 LEU A O 1
ATOM 714 N N . ALA A 1 94 ? 3.708 -11.756 -11.756 1.00 92.19 94 ALA A N 1
ATOM 715 C CA . ALA A 1 94 ? 3.556 -13.108 -12.287 1.00 92.19 94 ALA A CA 1
ATOM 716 C C . ALA A 1 94 ? 3.952 -14.178 -11.255 1.00 92.19 94 ALA A C 1
ATOM 718 O O . ALA A 1 94 ? 3.235 -15.159 -11.081 1.00 92.19 94 ALA A O 1
ATOM 719 N N . ASP A 1 95 ? 5.063 -13.966 -10.541 1.00 93.69 95 ASP A N 1
ATOM 720 C CA . ASP A 1 95 ? 5.564 -14.899 -9.529 1.00 93.69 95 ASP A CA 1
ATOM 721 C C . ASP A 1 95 ? 4.672 -14.912 -8.276 1.00 93.69 95 ASP A C 1
ATOM 723 O O . ASP A 1 95 ? 4.325 -15.967 -7.742 1.00 93.69 95 ASP A O 1
ATOM 727 N N . ARG A 1 96 ? 4.402 -13.719 -7.722 1.00 94.69 96 ARG A N 1
ATOM 728 C CA . ARG A 1 96 ? 3.815 -13.521 -6.386 1.00 94.69 96 ARG A CA 1
ATOM 729 C C . ARG A 1 96 ? 2.947 -12.258 -6.347 1.00 94.69 96 ARG A C 1
ATOM 731 O O . ARG A 1 96 ? 3.328 -11.259 -5.718 1.00 94.69 96 ARG A O 1
ATOM 738 N N . PRO A 1 97 ? 1.743 -12.299 -6.941 1.00 94.69 97 PRO A N 1
ATOM 739 C CA . PRO A 1 97 ? 0.843 -11.145 -6.962 1.00 94.69 97 PRO A CA 1
ATOM 740 C C . PRO A 1 97 ? 0.447 -10.685 -5.549 1.00 94.69 97 PRO A C 1
ATOM 742 O O . PRO A 1 97 ? 0.354 -9.487 -5.271 1.00 94.69 97 PRO A O 1
ATOM 745 N N . GLU A 1 98 ? 0.316 -11.628 -4.612 1.00 95.56 98 GLU A N 1
ATOM 746 C CA . GLU A 1 98 ? 0.019 -11.353 -3.203 1.00 95.56 98 GLU A CA 1
ATOM 747 C C . GLU A 1 98 ? 1.083 -10.469 -2.538 1.00 95.56 98 GLU A C 1
ATOM 749 O O . GLU A 1 98 ? 0.764 -9.531 -1.802 1.00 95.56 98 GLU A O 1
ATOM 754 N N . GLU A 1 99 ? 2.363 -10.750 -2.802 1.00 94.62 99 GLU A N 1
ATOM 755 C CA . GLU A 1 99 ? 3.491 -10.019 -2.224 1.00 94.62 99 GLU A CA 1
ATOM 756 C C . GLU A 1 99 ? 3.606 -8.614 -2.833 1.00 94.62 99 GLU A C 1
ATOM 758 O O . GLU A 1 99 ? 3.866 -7.645 -2.109 1.00 94.62 99 GLU A O 1
ATOM 763 N N . ALA A 1 100 ? 3.326 -8.476 -4.134 1.00 94.81 100 ALA A N 1
ATOM 764 C CA . ALA A 1 100 ? 3.297 -7.189 -4.828 1.00 94.81 100 ALA A CA 1
ATOM 765 C C . ALA A 1 100 ? 2.251 -6.231 -4.223 1.00 94.81 100 ALA A C 1
ATOM 767 O O . ALA A 1 100 ? 2.571 -5.091 -3.851 1.00 94.81 100 ALA A O 1
ATOM 768 N N . LEU A 1 101 ? 1.013 -6.706 -4.048 1.00 95.69 101 LEU A N 1
ATOM 769 C CA . LEU A 1 101 ? -0.071 -5.942 -3.420 1.00 95.69 101 LEU A CA 1
ATOM 770 C C . LEU A 1 101 ? 0.212 -5.659 -1.944 1.00 95.69 101 LEU A C 1
ATOM 772 O O . LEU A 1 101 ? 0.082 -4.512 -1.504 1.00 95.69 101 LEU A O 1
ATOM 776 N N . ARG A 1 102 ? 0.675 -6.663 -1.188 1.00 96.25 102 ARG A N 1
ATOM 777 C CA . ARG A 1 102 ? 1.021 -6.503 0.233 1.00 96.25 102 ARG A CA 1
ATOM 778 C C . ARG A 1 102 ? 2.094 -5.438 0.433 1.00 96.25 102 ARG A C 1
ATOM 780 O O . ARG A 1 102 ? 1.958 -4.595 1.321 1.00 96.25 102 ARG A O 1
ATOM 787 N N . THR A 1 103 ? 3.139 -5.451 -0.391 1.00 95.12 103 THR A N 1
ATOM 788 C CA . THR A 1 103 ? 4.239 -4.479 -0.314 1.00 95.12 103 THR A CA 1
ATOM 789 C C . THR A 1 103 ? 3.761 -3.078 -0.678 1.00 95.12 103 THR A C 1
ATOM 791 O O . THR A 1 103 ? 4.097 -2.111 0.006 1.00 95.12 103 THR A O 1
ATOM 794 N N . THR A 1 104 ? 2.916 -2.964 -1.705 1.00 95.62 104 THR A N 1
ATOM 795 C CA . THR A 1 104 ? 2.363 -1.679 -2.154 1.00 95.62 104 THR A CA 1
ATOM 796 C C . THR A 1 104 ? 1.453 -1.056 -1.096 1.00 95.62 104 THR A C 1
ATOM 798 O O . THR A 1 104 ? 1.669 0.091 -0.702 1.00 95.62 104 THR A O 1
ATOM 801 N N . ILE A 1 105 ? 0.492 -1.821 -0.566 1.00 96.94 105 ILE A N 1
ATOM 802 C CA . ILE A 1 105 ? -0.437 -1.360 0.480 1.00 96.94 105 ILE A CA 1
ATOM 803 C C . ILE A 1 105 ? 0.315 -1.092 1.788 1.00 96.94 105 ILE A C 1
ATOM 805 O O . ILE A 1 105 ? 0.126 -0.051 2.418 1.00 96.94 105 ILE A O 1
ATOM 809 N N . GLY A 1 106 ? 1.237 -1.979 2.172 1.00 96.38 106 GLY A N 1
ATOM 810 C CA . GLY A 1 106 ? 2.113 -1.774 3.326 1.00 96.38 106 GLY A CA 1
ATOM 811 C C . GLY A 1 106 ? 2.992 -0.529 3.186 1.00 96.38 106 GLY A C 1
ATOM 812 O O . GLY A 1 106 ? 3.306 0.123 4.184 1.00 96.38 106 GLY A O 1
ATOM 813 N N . GLY A 1 107 ? 3.357 -0.157 1.955 1.00 96.19 107 GLY A N 1
ATOM 814 C CA . GLY A 1 107 ? 3.978 1.116 1.584 1.00 96.19 107 GLY A CA 1
ATOM 815 C C . GLY A 1 107 ? 3.165 2.341 2.006 1.00 96.19 107 GLY A C 1
ATOM 816 O O . GLY A 1 107 ? 3.743 3.306 2.498 1.00 96.19 107 GLY A O 1
ATOM 817 N N . MET A 1 108 ? 1.839 2.266 1.879 1.00 96.12 108 MET A N 1
ATOM 818 C CA . MET A 1 108 ? 0.893 3.360 2.142 1.00 96.12 108 MET A CA 1
ATOM 819 C C . MET A 1 108 ? 0.433 3.448 3.609 1.00 96.12 108 MET A C 1
ATOM 821 O O . MET A 1 108 ? -0.221 4.417 4.009 1.00 96.12 108 MET A O 1
ATOM 825 N N . LEU A 1 109 ? 0.759 2.450 4.434 1.00 95.75 109 LEU A N 1
ATOM 826 C CA . LEU A 1 109 ? 0.473 2.437 5.870 1.00 95.75 109 LEU A CA 1
ATOM 827 C C . LEU A 1 109 ? 1.558 3.167 6.685 1.00 95.75 109 LEU A C 1
ATOM 829 O O . LEU A 1 109 ? 2.715 3.241 6.260 1.00 95.75 109 LEU A O 1
ATOM 833 N N . PRO A 1 110 ? 1.215 3.704 7.876 1.00 95.50 110 PRO A N 1
ATOM 834 C CA . PRO A 1 110 ? 2.197 4.345 8.747 1.00 95.50 110 PRO A CA 1
ATOM 835 C C . PRO A 1 110 ? 3.298 3.354 9.148 1.00 95.50 110 PRO A C 1
ATOM 837 O O . PRO A 1 110 ? 3.024 2.222 9.547 1.00 95.50 110 PRO A O 1
ATOM 840 N N . LYS A 1 111 ? 4.562 3.778 9.072 1.00 95.69 111 LYS A N 1
ATOM 841 C CA . LYS A 1 111 ? 5.732 2.932 9.359 1.00 95.69 111 LYS A CA 1
ATOM 842 C C . LYS A 1 111 ? 6.014 2.834 10.861 1.00 95.69 111 LYS A C 1
ATOM 844 O O . LYS A 1 111 ? 7.076 3.208 11.339 1.00 95.69 111 LYS A O 1
ATOM 849 N N . ASN A 1 112 ? 5.040 2.335 11.615 1.00 96.12 112 ASN A N 1
ATOM 850 C CA . ASN A 1 112 ? 5.131 2.139 13.061 1.00 96.12 112 ASN A CA 1
ATOM 851 C C . ASN A 1 112 ? 4.609 0.746 13.466 1.00 96.12 112 ASN A C 1
ATOM 853 O O . ASN A 1 112 ? 4.185 -0.055 12.630 1.00 96.12 112 ASN A O 1
ATOM 857 N N . ARG A 1 113 ? 4.654 0.434 14.769 1.00 95.94 113 ARG A N 1
ATOM 858 C CA . ARG A 1 113 ? 4.154 -0.848 15.304 1.00 95.94 113 ARG A CA 1
ATOM 859 C C . ARG A 1 113 ? 2.670 -1.059 14.985 1.00 95.94 113 ARG A C 1
ATOM 861 O O . ARG A 1 113 ? 2.285 -2.169 14.634 1.00 95.94 113 ARG A O 1
ATOM 868 N N . LEU A 1 114 ? 1.874 0.009 15.046 1.00 94.75 114 LEU A N 1
ATOM 869 C CA . LEU A 1 114 ? 0.446 -0.018 14.739 1.00 94.75 114 LEU A CA 1
ATOM 870 C C . LEU A 1 114 ? 0.186 -0.342 13.261 1.00 94.75 114 LEU A C 1
ATOM 872 O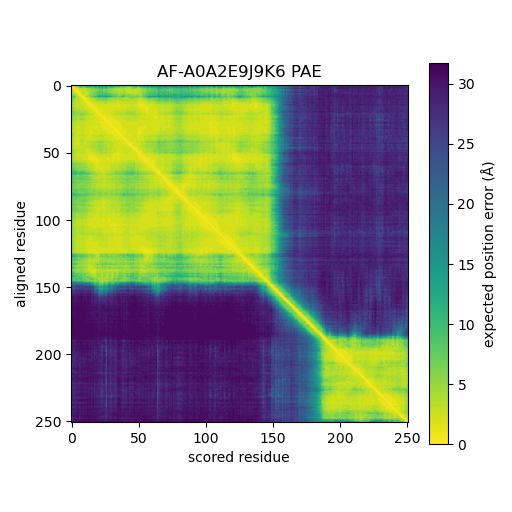 O . LEU A 1 114 ? -0.645 -1.182 12.960 1.00 94.75 114 LEU A O 1
ATOM 876 N N . GLY A 1 115 ? 0.939 0.243 12.330 1.00 95.44 115 GLY A N 1
ATOM 877 C CA . GLY A 1 115 ? 0.805 -0.028 10.900 1.00 95.44 115 GLY A CA 1
ATOM 878 C C . GLY A 1 115 ? 1.166 -1.465 10.533 1.00 95.44 115 GLY A C 1
ATOM 879 O O . GLY A 1 115 ? 0.512 -2.060 9.680 1.00 95.44 115 GLY A O 1
ATOM 880 N N . ARG A 1 116 ? 2.140 -2.070 11.230 1.00 95.38 116 ARG A N 1
ATOM 881 C CA . ARG A 1 116 ? 2.421 -3.512 11.092 1.00 95.38 116 ARG A CA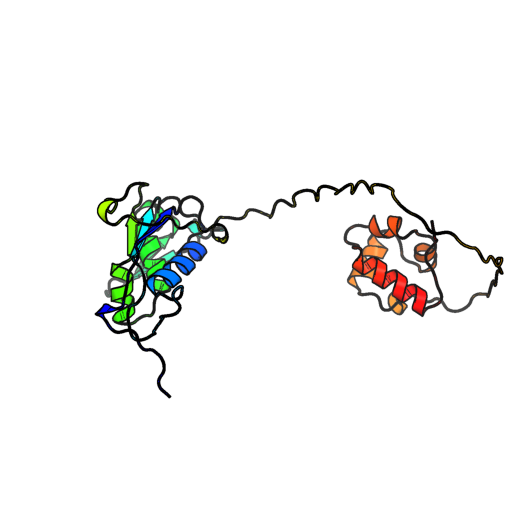 1
ATOM 882 C C . ARG A 1 116 ? 1.244 -4.366 11.567 1.00 95.38 116 ARG A C 1
ATOM 884 O O . ARG A 1 116 ? 0.939 -5.356 10.916 1.00 95.38 116 ARG A O 1
ATOM 891 N N . GLN A 1 117 ? 0.569 -3.970 12.650 1.00 94.94 117 GLN A N 1
ATOM 892 C CA . GLN A 1 117 ? -0.664 -4.624 13.106 1.00 94.94 117 GLN A CA 1
ATOM 893 C C . GLN A 1 117 ? -1.817 -4.407 12.119 1.00 94.94 117 GLN A C 1
ATOM 895 O O . GLN A 1 117 ? -2.543 -5.344 11.824 1.00 94.94 117 GLN A O 1
ATOM 900 N N . MET A 1 118 ? -1.951 -3.215 11.534 1.00 95.44 118 MET A N 1
ATOM 901 C CA . MET A 1 118 ? -2.977 -2.949 10.521 1.00 95.44 118 MET A CA 1
ATOM 902 C C . MET A 1 118 ? -2.813 -3.857 9.296 1.00 95.44 118 MET A C 1
ATOM 904 O O . MET A 1 118 ? -3.801 -4.352 8.760 1.00 95.44 118 MET A O 1
ATOM 908 N N . LEU A 1 119 ? -1.567 -4.115 8.882 1.00 96.06 119 LEU A N 1
ATOM 909 C CA . LEU A 1 119 ? -1.260 -4.969 7.736 1.00 96.06 119 LEU A CA 1
ATOM 910 C C . LEU A 1 119 ? -1.684 -6.434 7.946 1.00 96.06 119 LEU A C 1
ATOM 912 O O . LEU A 1 119 ? -1.978 -7.112 6.969 1.00 96.06 119 LEU A O 1
ATOM 916 N N . THR A 1 120 ? -1.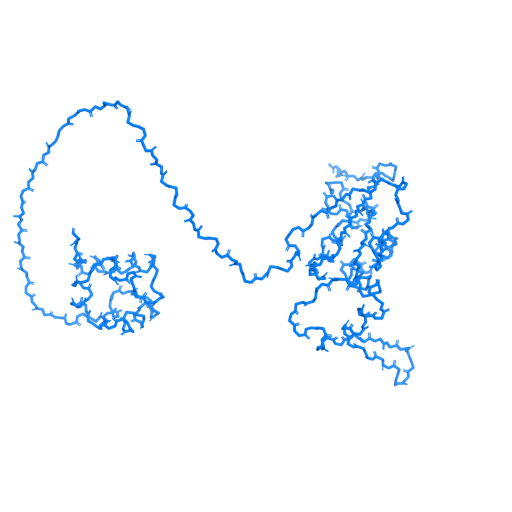767 -6.940 9.184 1.00 95.69 120 THR A N 1
ATOM 917 C CA . THR A 1 120 ? -2.182 -8.340 9.424 1.00 95.69 120 THR A CA 1
ATOM 918 C C . THR A 1 120 ? -3.660 -8.588 9.110 1.00 95.69 120 THR A C 1
ATOM 920 O O . THR A 1 120 ? -4.045 -9.734 8.843 1.00 95.69 120 THR A O 1
ATOM 923 N N . LYS A 1 121 ? -4.475 -7.522 9.100 1.00 95.69 121 LYS A N 1
ATOM 924 C CA . LYS A 1 121 ? -5.901 -7.548 8.743 1.00 95.69 121 LYS A CA 1
ATOM 925 C C . LYS A 1 121 ? -6.147 -7.650 7.239 1.00 95.69 121 LYS A C 1
ATOM 927 O O . LYS A 1 121 ? -7.261 -7.978 6.843 1.00 95.69 121 LYS A O 1
ATOM 932 N N . LEU A 1 122 ? -5.129 -7.375 6.425 1.00 97.25 122 LEU A N 1
ATOM 933 C CA . LEU A 1 122 ? -5.184 -7.518 4.977 1.00 97.25 122 LEU A CA 1
ATOM 934 C C . LEU A 1 122 ? -4.971 -8.985 4.591 1.00 97.25 122 LEU A C 1
ATOM 936 O O . LEU A 1 122 ? -3.959 -9.591 4.962 1.00 97.25 122 LEU A O 1
ATOM 940 N N . LYS A 1 123 ? -5.908 -9.536 3.823 1.00 96.44 123 LYS A N 1
ATOM 941 C CA . LYS A 1 123 ? -5.816 -10.859 3.195 1.00 96.44 123 LYS A CA 1
ATOM 942 C C . LYS A 1 123 ? -5.857 -10.673 1.687 1.00 96.44 123 LYS A C 1
ATOM 944 O O . LYS A 1 123 ? -6.619 -9.850 1.196 1.00 96.44 123 LYS A O 1
ATOM 949 N N . ILE A 1 124 ? -4.982 -11.365 0.973 1.00 97.00 124 ILE A N 1
ATOM 950 C CA . ILE A 1 124 ? -4.856 -11.247 -0.478 1.00 97.00 124 ILE A CA 1
ATOM 951 C C . ILE A 1 124 ? -4.793 -12.663 -1.021 1.00 97.00 124 ILE A C 1
ATOM 953 O O . ILE A 1 124 ? -4.025 -13.464 -0.491 1.00 97.00 124 ILE A O 1
ATOM 957 N N . TYR A 1 125 ? -5.586 -12.926 -2.050 1.00 96.50 125 TYR A N 1
ATOM 958 C CA . TYR A 1 125 ? -5.639 -14.187 -2.766 1.00 96.50 125 TYR A CA 1
ATOM 959 C C . TYR A 1 125 ? -5.437 -13.918 -4.254 1.00 96.50 125 TYR A C 1
ATOM 961 O O . TYR A 1 125 ? -5.992 -12.963 -4.802 1.00 96.50 125 TYR A O 1
ATOM 969 N N . SER A 1 126 ? -4.610 -14.741 -4.897 1.00 93.94 126 SER A N 1
ATOM 970 C CA . SER A 1 126 ? -4.458 -14.718 -6.353 1.00 93.94 126 SER A CA 1
ATOM 971 C C . SER A 1 126 ? -5.744 -15.143 -7.057 1.00 93.94 126 SER A C 1
ATOM 973 O O . SER A 1 126 ? -6.137 -14.488 -8.006 1.00 93.94 126 SER A O 1
ATOM 975 N N . GLY A 1 127 ? -6.420 -16.186 -6.570 1.00 91.62 127 GLY A N 1
ATOM 976 C CA . GLY A 1 127 ? -7.690 -16.657 -7.126 1.00 91.62 127 GLY A CA 1
ATOM 977 C C . GLY A 1 127 ? -8.902 -15.798 -6.747 1.00 91.62 127 GLY A C 1
ATOM 978 O O . GLY A 1 127 ? -8.811 -14.874 -5.935 1.00 91.62 127 GLY A O 1
ATOM 979 N N . GLY A 1 128 ? -10.052 -16.142 -7.329 1.00 90.56 128 GLY A N 1
ATOM 980 C CA . GLY A 1 128 ? -11.341 -15.504 -7.039 1.00 90.56 128 GLY A CA 1
ATOM 981 C C . GLY A 1 128 ? -11.967 -15.926 -5.706 1.00 90.56 128 GLY A C 1
ATOM 982 O O . GLY A 1 128 ? -12.794 -15.198 -5.167 1.00 90.56 128 GLY A O 1
ATOM 983 N N . ASP A 1 129 ? -11.547 -17.065 -5.155 1.00 91.25 129 ASP A N 1
ATOM 984 C CA . ASP A 1 129 ? -12.121 -17.632 -3.935 1.00 91.25 129 ASP A CA 1
ATOM 985 C C . ASP A 1 129 ? -11.334 -17.248 -2.675 1.00 91.25 129 ASP A C 1
ATOM 987 O O . ASP A 1 129 ? -10.110 -17.083 -2.691 1.00 91.25 129 ASP A O 1
ATOM 991 N N . HIS A 1 130 ? -12.042 -17.169 -1.544 1.00 92.44 130 HIS A N 1
ATOM 992 C CA . HIS A 1 130 ? -11.454 -16.940 -0.226 1.00 92.44 130 HIS A CA 1
ATOM 993 C C . HIS A 1 130 ? -12.085 -17.833 0.859 1.00 92.44 130 HIS A C 1
ATOM 995 O O . HIS A 1 130 ? -13.291 -18.050 0.864 1.00 92.44 130 HIS A O 1
ATOM 1001 N N . PRO A 1 131 ? -11.325 -18.287 1.872 1.00 93.62 131 PRO A N 1
ATOM 1002 C CA . PRO A 1 131 ? -11.835 -19.149 2.946 1.00 93.62 131 PRO A CA 1
ATOM 1003 C C . PRO A 1 131 ? -12.601 -18.389 4.052 1.00 93.62 131 PRO A C 1
ATOM 1005 O O . PRO A 1 131 ? -12.848 -18.933 5.128 1.00 93.62 131 PRO A O 1
ATOM 1008 N N . HIS A 1 132 ? -12.913 -17.104 3.856 1.00 92.31 132 HIS A N 1
ATOM 1009 C CA . HIS A 1 132 ? -13.398 -16.199 4.908 1.00 92.31 132 HIS A CA 1
ATOM 1010 C C . HIS A 1 132 ? -14.917 -15.966 4.912 1.00 92.31 132 HIS A C 1
ATOM 1012 O O . HIS A 1 132 ? -15.393 -15.029 5.555 1.00 92.31 132 HIS A O 1
ATOM 1018 N N . ASP A 1 133 ? -15.689 -16.851 4.286 1.00 89.75 133 ASP A N 1
ATOM 1019 C CA . ASP A 1 133 ? -17.148 -16.720 4.145 1.00 89.75 133 ASP A CA 1
ATOM 1020 C C . ASP A 1 133 ? -17.888 -16.667 5.486 1.00 89.75 133 ASP A C 1
ATOM 1022 O O . ASP A 1 133 ? -18.870 -15.939 5.640 1.00 89.75 133 ASP A O 1
ATOM 1026 N N . ALA A 1 134 ? -17.370 -17.360 6.506 1.00 92.00 134 ALA A N 1
ATOM 1027 C CA . ALA A 1 134 ? -17.938 -17.358 7.856 1.00 92.00 134 ALA A CA 1
ATOM 1028 C C . ALA A 1 134 ? -18.013 -15.951 8.482 1.00 92.00 134 ALA A C 1
ATOM 1030 O O . ALA A 1 134 ? -18.841 -15.708 9.359 1.00 92.00 134 ALA A O 1
ATOM 1031 N N . GLN A 1 135 ? -17.164 -15.023 8.027 1.00 91.25 135 GLN A N 1
ATOM 1032 C CA . GLN A 1 135 ? -17.104 -13.649 8.528 1.00 91.25 135 GLN A CA 1
ATOM 1033 C C . GLN A 1 135 ? -18.091 -12.704 7.827 1.00 91.25 135 GLN A C 1
ATOM 1035 O O . GLN A 1 135 ? -18.160 -11.533 8.195 1.00 91.25 135 GLN A O 1
ATOM 1040 N N . LYS A 1 136 ? -18.857 -13.204 6.841 1.00 91.44 136 LYS A N 1
ATOM 1041 C CA . LYS A 1 136 ? -19.843 -12.448 6.049 1.00 91.44 136 LYS A CA 1
ATOM 1042 C C . LYS A 1 136 ? -19.280 -11.120 5.521 1.00 91.44 136 LYS A C 1
ATOM 1044 O O . LYS A 1 136 ? -19.783 -10.052 5.884 1.00 91.44 136 LYS A O 1
ATOM 1049 N N . PRO A 1 137 ? -18.213 -11.166 4.707 1.00 92.56 137 PRO A N 1
ATOM 1050 C CA . PRO A 1 137 ? -17.626 -9.954 4.169 1.00 92.56 137 PRO A CA 1
ATOM 1051 C C . PRO A 1 137 ? -18.611 -9.185 3.281 1.00 92.56 137 PRO A C 1
ATOM 1053 O O . PRO A 1 137 ? -19.361 -9.767 2.501 1.00 92.56 137 PRO A O 1
ATOM 1056 N N . GLN A 1 138 ? -18.576 -7.862 3.387 1.00 93.75 138 GLN A N 1
ATOM 1057 C CA . GLN A 1 138 ? -19.334 -6.947 2.544 1.00 93.75 138 GLN A CA 1
ATOM 1058 C C . GLN A 1 138 ? -18.562 -6.689 1.252 1.00 93.75 138 GLN A C 1
ATOM 1060 O O . GLN A 1 138 ? -17.368 -6.387 1.285 1.00 93.75 138 GLN A O 1
ATOM 1065 N N . GLN A 1 139 ? -19.231 -6.802 0.109 1.00 93.12 139 GLN A N 1
ATOM 1066 C CA . GLN A 1 139 ? -18.623 -6.454 -1.172 1.00 93.12 139 GLN A CA 1
ATOM 1067 C C . GLN A 1 139 ? -18.426 -4.938 -1.253 1.00 93.12 139 GLN A C 1
ATOM 1069 O O . GLN A 1 139 ? -19.343 -4.167 -0.965 1.00 93.12 139 GLN A O 1
ATOM 1074 N N . LEU A 1 140 ? -17.219 -4.520 -1.629 1.00 91.00 140 LEU A N 1
ATOM 1075 C CA . LEU A 1 140 ? -16.856 -3.119 -1.787 1.00 91.00 140 LEU A CA 1
ATOM 1076 C C . LEU A 1 140 ? -16.428 -2.856 -3.232 1.00 91.00 140 LEU A C 1
ATOM 1078 O O . LEU A 1 140 ? -15.325 -3.215 -3.647 1.00 91.00 140 LEU A O 1
ATOM 1082 N N . GLU A 1 141 ? -17.291 -2.175 -3.978 1.00 89.69 141 GLU A N 1
ATOM 1083 C CA . GLU A 1 141 ? -17.016 -1.767 -5.355 1.00 89.69 141 GLU A CA 1
ATOM 1084 C C . GLU A 1 141 ? -16.219 -0.455 -5.403 1.00 89.69 141 GLU A C 1
ATOM 1086 O O . GLU A 1 141 ? -16.547 0.532 -4.740 1.00 89.69 141 GLU A O 1
ATOM 1091 N N . LEU A 1 142 ? -15.151 -0.431 -6.208 1.00 87.69 142 LEU A N 1
ATOM 1092 C CA . LEU A 1 142 ? -14.229 0.703 -6.337 1.00 87.69 142 LEU A CA 1
ATOM 1093 C C . LEU A 1 142 ? -14.197 1.252 -7.775 1.00 87.69 142 LEU A C 1
ATOM 1095 O O . LEU A 1 142 ? -13.168 1.225 -8.456 1.00 87.69 142 LEU A O 1
ATOM 1099 N N . GLU A 1 143 ? -15.319 1.802 -8.236 1.00 82.62 143 GLU A N 1
ATOM 1100 C CA . GLU A 1 143 ? -15.524 2.246 -9.627 1.00 82.62 143 GLU A CA 1
ATOM 1101 C C . GLU A 1 143 ? -14.500 3.272 -10.149 1.00 82.62 143 GLU A C 1
ATOM 1103 O O . GLU A 1 143 ? -14.104 3.259 -11.318 1.00 82.62 143 GLU A O 1
ATOM 1108 N N . HIS A 1 144 ? -14.013 4.184 -9.305 1.00 84.38 144 HIS A N 1
ATOM 1109 C CA . HIS A 1 144 ? -13.016 5.189 -9.712 1.00 84.38 144 HIS A CA 1
ATOM 1110 C C . HIS A 1 144 ? -11.605 4.617 -9.899 1.00 84.38 144 HIS A C 1
ATOM 1112 O O . HIS A 1 144 ? -10.740 5.270 -10.499 1.00 84.38 144 HIS A O 1
ATOM 1118 N N . THR A 1 145 ? -11.356 3.410 -9.388 1.00 84.25 145 THR A N 1
ATOM 1119 C CA . THR A 1 145 ? -10.037 2.767 -9.435 1.00 84.25 145 THR A CA 1
ATOM 1120 C C . THR A 1 145 ? -9.810 1.933 -10.694 1.00 84.25 145 THR A C 1
ATOM 1122 O O . THR A 1 145 ? -8.652 1.649 -11.014 1.00 84.25 145 THR A O 1
ATOM 1125 N N . ARG A 1 146 ? -10.878 1.622 -11.443 1.00 86.19 146 ARG A N 1
ATOM 1126 C CA . ARG A 1 146 ? -10.810 0.947 -12.746 1.00 86.19 146 ARG A CA 1
ATOM 1127 C C . ARG A 1 146 ? -9.942 1.726 -13.733 1.00 86.19 146 ARG A C 1
ATOM 1129 O O . ARG A 1 146 ? -9.855 2.963 -13.682 1.00 86.19 146 ARG A O 1
ATOM 1136 N N . LEU A 1 147 ? -9.297 0.997 -14.643 1.00 79.25 147 LEU A N 1
ATOM 1137 C CA . LEU A 1 147 ? -8.593 1.596 -15.771 1.00 79.25 147 LEU A CA 1
ATOM 1138 C C . LEU A 1 147 ? -9.608 2.316 -16.665 1.00 79.25 147 LEU A C 1
ATOM 1140 O O . LEU A 1 147 ? -10.218 1.726 -17.547 1.00 79.25 147 LEU A O 1
ATOM 1144 N N . ARG A 1 148 ? -9.799 3.616 -16.436 1.00 74.12 148 ARG A N 1
ATOM 1145 C CA . ARG A 1 148 ? -10.507 4.461 -17.394 1.00 74.12 148 ARG A CA 1
ATOM 1146 C C . ARG A 1 148 ? -9.586 4.614 -18.600 1.00 74.12 148 ARG A C 1
ATOM 1148 O O . ARG A 1 148 ? -8.538 5.251 -18.480 1.00 74.12 148 ARG A O 1
ATOM 1155 N N . GLY A 1 149 ? -9.964 4.015 -19.728 1.00 66.81 149 GLY A N 1
ATOM 1156 C CA . GLY A 1 149 ? -9.442 4.416 -21.034 1.00 66.81 149 GLY A CA 1
ATOM 1157 C C . GLY A 1 149 ? -9.698 5.912 -21.285 1.00 66.81 149 GLY A C 1
ATOM 1158 O O . GLY A 1 149 ? -10.291 6.585 -20.429 1.00 66.81 149 GLY A O 1
ATOM 1159 N N . PRO A 1 150 ? -9.254 6.476 -22.424 1.00 59.88 150 PRO A N 1
ATOM 1160 C CA . PRO A 1 150 ? -9.693 7.812 -22.821 1.00 59.88 150 PRO A CA 1
ATOM 1161 C C . PRO A 1 150 ? -11.215 7.882 -22.662 1.00 59.88 150 PRO A C 1
ATOM 1163 O O . PRO A 1 150 ? -11.925 6.995 -23.126 1.00 59.88 150 PRO A O 1
ATOM 1166 N N . LYS A 1 151 ? -11.692 8.857 -21.879 1.00 54.41 151 LYS A N 1
ATOM 1167 C CA . LYS A 1 151 ? -13.105 8.967 -21.510 1.00 54.41 151 LYS A CA 1
ATOM 1168 C C . LYS A 1 151 ? -13.907 9.005 -22.805 1.00 54.41 151 LYS A C 1
ATOM 1170 O O . LYS A 1 151 ? -13.807 9.991 -23.527 1.00 54.41 151 LYS A O 1
ATOM 1175 N N . GLU A 1 152 ? -14.668 7.951 -23.090 1.00 55.31 152 GLU A N 1
ATOM 1176 C CA . GLU A 1 152 ? -15.637 7.982 -24.177 1.00 55.31 152 GLU A CA 1
ATOM 1177 C C . GLU A 1 152 ? -16.567 9.159 -23.893 1.00 55.31 152 GLU A C 1
ATOM 1179 O O . GLU A 1 152 ? -17.278 9.200 -22.880 1.00 55.31 152 GLU A O 1
ATOM 1184 N N . ILE A 1 153 ? -16.470 10.188 -24.733 1.00 61.59 153 ILE A N 1
ATOM 1185 C CA . ILE A 1 153 ? -17.408 11.297 -24.723 1.00 61.59 153 ILE A CA 1
ATOM 1186 C C . ILE A 1 153 ? -18.691 10.679 -25.257 1.00 61.59 153 ILE A C 1
ATOM 1188 O O . ILE A 1 153 ? -18.850 10.523 -26.464 1.00 61.59 153 ILE A O 1
ATOM 1192 N N . LYS A 1 154 ? -19.576 10.245 -24.354 1.00 63.50 154 LYS A N 1
ATOM 1193 C CA . LYS A 1 154 ? -20.933 9.878 -24.750 1.00 63.50 154 LYS A CA 1
ATOM 1194 C C . LYS A 1 154 ? -21.502 11.080 -25.513 1.00 63.50 154 LYS A C 1
ATOM 1196 O O . LYS A 1 154 ? -21.404 12.189 -24.971 1.00 63.50 154 LYS A O 1
ATOM 1201 N N . PRO A 1 155 ? -22.038 10.904 -26.734 1.00 51.66 155 PRO A N 1
ATOM 1202 C CA . PRO A 1 155 ? -22.758 11.972 -27.406 1.00 51.66 155 PRO A CA 1
ATOM 1203 C C . PRO A 1 155 ? -23.800 12.490 -26.422 1.00 51.66 155 PRO A C 1
ATOM 1205 O O . PRO A 1 155 ? -24.528 11.701 -25.818 1.00 51.66 155 PRO A O 1
ATOM 1208 N N . VAL A 1 156 ? -23.794 13.794 -26.171 1.00 53.41 156 VAL A N 1
ATOM 1209 C CA . VAL A 1 156 ? -24.835 14.429 -25.371 1.00 53.41 156 VAL A CA 1
ATOM 1210 C C . VAL A 1 156 ? -26.123 14.206 -26.149 1.00 53.41 156 VAL A C 1
ATOM 1212 O O . VAL A 1 156 ? -26.327 14.834 -27.183 1.00 53.41 156 VAL A O 1
ATOM 1215 N N . GLU A 1 157 ? -26.946 13.257 -25.707 1.00 42.81 157 GLU A N 1
ATOM 1216 C CA . GLU A 1 157 ? -28.293 13.095 -26.235 1.00 42.81 157 GLU A CA 1
ATOM 1217 C C . GLU A 1 157 ? -29.003 14.435 -26.059 1.00 42.81 157 GLU A C 1
ATOM 1219 O O . GLU A 1 157 ? -29.175 14.944 -24.945 1.00 42.81 157 GLU A O 1
ATOM 1224 N N . SER A 1 158 ? -29.349 15.033 -27.193 1.00 36.66 158 SER A N 1
ATOM 1225 C CA . SER A 1 158 ? -30.222 16.183 -27.295 1.00 36.66 158 SER A CA 1
ATOM 1226 C C . SER A 1 158 ? -31.519 15.853 -26.566 1.00 36.66 158 SER A C 1
ATOM 1228 O O . SER A 1 158 ? -32.362 15.114 -27.074 1.00 36.66 158 SER A O 1
ATOM 1230 N N . LYS A 1 159 ? -31.690 16.404 -25.363 1.00 36.97 159 LYS A N 1
ATOM 1231 C CA . LYS A 1 159 ? -33.015 16.549 -24.770 1.00 36.97 159 LYS A CA 1
ATOM 1232 C C . LYS A 1 159 ? -33.808 17.497 -25.663 1.00 36.97 159 LYS A C 1
ATOM 1234 O O . LYS A 1 159 ? -33.802 18.707 -25.446 1.00 36.97 159 LYS A O 1
ATOM 1239 N N . THR A 1 160 ? -34.506 16.940 -26.645 1.00 34.16 160 THR A N 1
ATOM 1240 C CA . THR A 1 160 ? -35.709 17.555 -27.194 1.00 34.16 160 THR A CA 1
ATOM 1241 C C . THR A 1 160 ? -36.692 17.631 -26.036 1.00 34.16 160 THR A C 1
ATOM 1243 O O . THR A 1 160 ? -37.318 16.644 -25.659 1.00 34.16 160 THR A O 1
ATOM 1246 N N . THR A 1 161 ? -36.738 18.787 -25.381 1.00 35.09 161 THR A N 1
ATOM 1247 C CA . THR A 1 161 ? -37.811 19.077 -24.437 1.00 35.09 161 THR A CA 1
ATOM 1248 C C . THR A 1 161 ? -38.997 19.483 -25.293 1.00 35.09 161 THR A C 1
ATOM 1250 O O . THR A 1 161 ? -39.041 20.595 -25.810 1.00 35.09 161 THR A O 1
ATOM 1253 N N . GLU A 1 162 ? -39.921 18.546 -25.491 1.00 32.97 162 GLU A N 1
ATOM 1254 C CA . GLU A 1 162 ? -41.278 18.849 -25.927 1.00 32.97 162 GLU A CA 1
ATOM 1255 C C . GLU A 1 162 ? -41.884 19.831 -24.917 1.00 32.97 162 GLU A C 1
ATOM 1257 O O . GLU A 1 162 ? -42.211 19.473 -23.782 1.00 32.97 162 GLU A O 1
ATOM 1262 N N . VAL A 1 163 ? -41.986 21.099 -25.311 1.00 31.28 163 VAL A N 1
ATOM 1263 C CA . VAL A 1 163 ? -42.750 22.093 -24.563 1.00 31.28 163 VAL A CA 1
ATOM 1264 C C . VAL A 1 163 ? -44.220 21.847 -24.872 1.00 31.28 163 VAL A C 1
ATOM 1266 O O . VAL A 1 163 ? -44.711 22.109 -25.968 1.00 31.28 163 VAL A O 1
ATOM 1269 N N . LYS A 1 164 ? -44.914 21.301 -23.876 1.00 31.75 164 LYS A N 1
ATOM 1270 C CA . LYS A 1 164 ? -46.367 21.204 -23.819 1.00 31.75 164 LYS A CA 1
ATOM 1271 C C . LYS A 1 164 ? -46.931 22.621 -23.693 1.00 31.75 164 LYS A C 1
ATOM 1273 O O . LYS A 1 164 ? -46.628 23.323 -22.732 1.00 31.75 164 LYS A O 1
ATOM 1278 N N . ALA A 1 165 ? -47.726 23.025 -24.675 1.00 32.34 165 ALA A N 1
ATOM 1279 C CA . ALA A 1 165 ? -48.466 24.276 -24.667 1.00 32.34 165 ALA A CA 1
ATOM 1280 C C . ALA A 1 165 ? -49.585 24.247 -23.612 1.00 32.34 165 ALA A C 1
ATOM 1282 O O . ALA A 1 165 ? -50.423 23.345 -23.637 1.00 32.34 165 ALA A O 1
ATOM 1283 N N . SER A 1 166 ? -49.617 25.255 -22.737 1.00 28.08 166 SER A N 1
ATOM 1284 C CA . SER A 1 166 ? -50.843 25.788 -22.131 1.00 28.08 166 SER A CA 1
ATOM 1285 C C . SER A 1 166 ? -50.580 27.123 -21.419 1.00 28.08 166 SER A C 1
ATOM 1287 O O . SER A 1 166 ? -49.731 27.185 -20.533 1.00 28.08 166 SER A O 1
ATOM 1289 N N . ASP A 1 167 ? -51.414 28.097 -21.785 1.00 30.08 167 ASP A N 1
ATOM 1290 C CA . ASP A 1 167 ? -51.849 29.309 -21.074 1.00 30.08 167 ASP A CA 1
ATOM 1291 C C . ASP A 1 167 ? -51.096 30.651 -21.219 1.00 30.08 167 ASP A C 1
ATOM 1293 O O . ASP A 1 167 ? -50.057 30.905 -20.619 1.00 30.08 167 ASP A O 1
ATOM 1297 N N . SER A 1 168 ? -51.730 31.506 -22.039 1.00 28.31 168 SER A N 1
ATOM 1298 C CA . SER A 1 168 ? -52.085 32.926 -21.852 1.00 28.31 168 SER A CA 1
ATOM 1299 C C . SER A 1 168 ? -51.134 33.864 -21.092 1.00 28.31 168 SER A C 1
ATOM 1301 O O . SER A 1 168 ? -51.027 33.778 -19.871 1.00 28.31 168 SER A O 1
ATOM 1303 N N . GLN A 1 169 ? -50.630 34.899 -21.778 1.00 30.78 169 GLN A N 1
ATOM 1304 C CA . GLN A 1 169 ? -51.249 36.239 -21.776 1.00 30.78 169 GLN A CA 1
ATOM 1305 C C . GLN A 1 169 ? -50.594 37.175 -22.824 1.00 30.78 169 GLN A C 1
ATOM 1307 O O . GLN A 1 169 ? -49.381 37.360 -22.851 1.00 30.78 169 GLN A O 1
ATOM 1312 N N . GLU A 1 170 ? -51.461 37.695 -23.699 1.00 28.70 170 GLU A N 1
ATOM 1313 C CA . GLU A 1 170 ? -51.474 38.979 -24.439 1.00 28.70 170 GLU A CA 1
ATOM 1314 C C . GLU A 1 170 ? -50.925 40.171 -23.604 1.00 28.70 170 GLU A C 1
ATOM 1316 O O . GLU A 1 170 ? -51.028 40.118 -22.383 1.00 28.70 170 GLU A O 1
ATOM 1321 N N . GLU A 1 171 ? -50.342 41.292 -24.061 1.00 31.20 171 GLU A N 1
ATOM 1322 C CA . GLU A 1 171 ? -50.174 42.078 -25.310 1.00 31.20 171 GLU A CA 1
ATOM 1323 C C . GLU A 1 171 ? -48.931 43.038 -25.108 1.00 31.20 171 GLU A C 1
ATOM 1325 O O . GLU A 1 171 ? -48.257 42.907 -24.086 1.00 31.20 171 GLU A O 1
ATOM 1330 N N . PRO A 1 172 ? -48.659 44.111 -25.899 1.00 39.59 172 PRO A N 1
ATOM 1331 C CA . PRO A 1 172 ? -48.235 44.164 -27.303 1.00 39.59 172 PRO A CA 1
ATOM 1332 C C . PRO A 1 172 ? -46.988 45.063 -27.559 1.00 39.59 172 PRO A C 1
ATOM 1334 O O . PRO A 1 172 ? -46.623 45.930 -26.775 1.00 39.59 172 PRO A O 1
ATOM 1337 N N . LEU A 1 173 ? -46.380 44.832 -28.728 1.00 41.19 173 LEU A N 1
ATOM 1338 C CA . LEU A 1 173 ? -45.789 45.763 -29.712 1.00 41.19 173 LEU A CA 1
ATOM 1339 C C . LEU A 1 173 ? -45.350 47.182 -29.285 1.00 41.19 173 LEU A C 1
ATOM 1341 O O . LEU A 1 173 ? -46.181 48.016 -28.947 1.00 41.19 173 LEU A O 1
ATOM 1345 N N . GLU A 1 174 ? -44.102 47.528 -29.618 1.00 30.17 174 GLU A N 1
ATOM 1346 C CA . GLU A 1 174 ? -43.794 48.831 -30.225 1.00 30.17 174 GLU A CA 1
ATOM 1347 C C . GLU A 1 174 ? -42.593 48.712 -31.179 1.00 30.17 174 GLU A C 1
ATOM 1349 O O . GLU A 1 174 ? -41.539 48.176 -30.842 1.00 30.17 174 GLU A O 1
ATOM 1354 N N . ALA A 1 175 ? -42.809 49.157 -32.415 1.00 35.78 175 ALA A N 1
ATOM 1355 C CA . ALA A 1 175 ? -41.839 49.217 -33.498 1.00 35.78 175 ALA A CA 1
ATOM 1356 C C . ALA A 1 175 ? -41.141 50.582 -33.501 1.00 35.78 175 ALA A C 1
ATOM 1358 O O . ALA A 1 175 ? -41.818 51.571 -33.250 1.00 35.78 175 ALA A O 1
ATOM 1359 N N . ILE A 1 176 ? -39.866 50.658 -33.901 1.00 31.58 176 ILE A N 1
ATOM 1360 C CA . ILE A 1 176 ? -39.284 51.812 -34.612 1.00 31.58 176 ILE A CA 1
ATOM 1361 C C . ILE A 1 176 ? -38.159 51.319 -35.543 1.00 31.58 176 ILE A C 1
ATOM 1363 O O . ILE A 1 176 ? -37.433 50.376 -35.245 1.00 31.58 176 ILE A O 1
ATOM 1367 N N . ASN A 1 177 ? -38.133 51.968 -36.704 1.00 43.62 177 ASN A N 1
ATOM 1368 C CA . ASN A 1 177 ? -37.431 51.716 -37.959 1.00 43.62 177 ASN A CA 1
ATOM 1369 C C . ASN A 1 177 ? -35.903 51.982 -37.925 1.00 43.62 177 ASN A C 1
ATOM 1371 O O . ASN A 1 177 ? -35.393 52.502 -36.935 1.00 43.62 177 ASN A O 1
ATOM 1375 N N . PRO A 1 178 ? -35.190 51.641 -39.021 1.00 49.97 178 PRO A N 1
ATOM 1376 C CA . PRO A 1 178 ? -33.737 51.593 -39.116 1.00 49.97 178 PRO A CA 1
ATOM 1377 C C . PRO A 1 178 ? -33.156 52.938 -39.552 1.00 49.97 178 PRO A C 1
ATOM 1379 O O . PRO A 1 178 ? -33.694 53.570 -40.460 1.00 49.97 178 PRO A O 1
ATOM 1382 N N . GLU A 1 179 ? -32.015 53.328 -38.991 1.00 29.92 179 GLU A N 1
ATOM 1383 C CA . GLU A 1 179 ? -31.191 54.384 -39.577 1.00 29.92 179 GLU A CA 1
ATOM 1384 C C . GLU A 1 179 ? -29.724 53.962 -39.623 1.00 29.92 179 GLU A C 1
ATOM 1386 O O . GLU A 1 179 ? -29.096 53.587 -38.634 1.00 29.92 179 GLU A O 1
ATOM 1391 N N . THR A 1 180 ? -29.248 53.973 -40.860 1.00 37.50 180 THR A N 1
ATOM 1392 C CA . THR A 1 180 ? -27.887 53.825 -41.342 1.00 37.50 180 THR A CA 1
ATOM 1393 C C . THR A 1 180 ? -27.049 55.021 -40.896 1.00 37.50 180 THR A C 1
ATOM 1395 O O . THR A 1 180 ? -27.440 56.154 -41.154 1.00 37.50 180 THR A O 1
ATOM 1398 N N . GLU A 1 181 ? -25.855 54.785 -40.359 1.00 28.31 181 GLU A N 1
ATOM 1399 C CA . GLU A 1 181 ? -24.761 55.757 -40.432 1.00 28.31 181 GLU A CA 1
ATOM 1400 C C . GLU A 1 181 ? -23.504 55.042 -40.935 1.00 28.31 181 GLU A C 1
ATOM 1402 O O . GLU A 1 181 ? -22.912 54.200 -40.261 1.00 28.31 181 GLU A O 1
ATOM 1407 N N . GLU A 1 182 ? -23.138 55.361 -42.176 1.00 35.69 182 GLU A N 1
ATOM 1408 C CA . GLU A 1 182 ? -21.796 55.168 -42.711 1.00 35.69 182 GLU A CA 1
ATOM 1409 C C . GLU A 1 182 ? -20.875 56.205 -42.058 1.00 35.69 182 GLU A C 1
ATOM 1411 O O . GLU A 1 182 ? -21.170 57.399 -42.123 1.00 35.69 182 GLU A O 1
ATOM 1416 N N . ILE A 1 183 ? -19.745 55.784 -41.479 1.00 29.58 183 ILE A N 1
ATOM 1417 C CA . ILE A 1 183 ? -18.614 56.685 -41.227 1.00 29.58 183 ILE A CA 1
ATOM 1418 C C . ILE A 1 183 ? -17.309 56.022 -41.668 1.00 29.58 183 ILE A C 1
ATOM 1420 O O . ILE A 1 183 ? -17.048 54.839 -41.456 1.00 29.58 183 ILE A O 1
ATOM 1424 N N . GLU A 1 184 ? -16.534 56.863 -42.339 1.00 26.59 184 GLU A N 1
ATOM 1425 C CA . GLU A 1 184 ? -15.375 56.628 -43.171 1.00 26.59 184 GLU A CA 1
ATOM 1426 C C . GLU A 1 184 ? -14.098 56.211 -42.417 1.00 26.59 184 GLU A C 1
ATOM 1428 O O . GLU A 1 184 ? -13.885 56.435 -41.227 1.00 26.59 184 GLU A O 1
ATOM 1433 N N . THR A 1 185 ? -13.214 55.627 -43.215 1.00 35.69 185 THR A N 1
ATOM 1434 C CA . THR A 1 185 ? -11.853 55.146 -42.980 1.00 35.69 185 THR A CA 1
ATOM 1435 C C . THR A 1 185 ? -10.883 56.145 -42.330 1.00 35.69 185 THR A C 1
ATOM 1437 O O . THR A 1 185 ? -10.703 57.234 -42.862 1.00 35.69 185 THR A O 1
ATOM 1440 N N . SER A 1 186 ? -10.108 55.710 -41.323 1.00 30.23 186 SER A N 1
ATOM 1441 C CA . SER A 1 186 ? -8.626 55.764 -41.338 1.00 30.23 186 SER A CA 1
ATOM 1442 C C . SER A 1 186 ? -8.023 55.305 -40.002 1.00 30.23 186 SER A C 1
ATOM 1444 O O . SER A 1 186 ? -8.099 56.003 -38.995 1.00 30.23 186 SER A O 1
ATOM 1446 N N . GLY A 1 187 ? -7.367 54.148 -40.023 1.00 35.47 187 GLY A N 1
ATOM 1447 C CA . GLY A 1 187 ? -6.617 53.580 -38.906 1.00 35.47 187 GLY A CA 1
ATOM 1448 C C . GLY A 1 187 ? -6.667 52.066 -39.020 1.00 35.47 187 GLY A C 1
ATOM 1449 O O . GLY A 1 187 ? -7.675 51.467 -38.671 1.00 35.47 187 GLY A O 1
ATOM 1450 N N . SER A 1 188 ? -5.635 51.439 -39.586 1.00 45.09 188 SER A N 1
ATOM 1451 C CA . SER A 1 188 ? -5.587 49.981 -39.727 1.00 45.09 188 SER A CA 1
ATOM 1452 C C . SER A 1 188 ? -5.457 49.343 -38.341 1.00 45.09 188 SER A C 1
ATOM 1454 O O . SER A 1 188 ? -4.345 49.128 -37.859 1.00 45.09 188 SER A O 1
ATOM 1456 N N . VAL A 1 189 ? -6.587 49.097 -37.680 1.00 58.94 189 VAL A N 1
ATOM 1457 C CA . VAL A 1 189 ? -6.642 48.328 -36.438 1.00 58.94 189 VAL A CA 1
ATOM 1458 C C . VAL A 1 189 ? -6.254 46.895 -36.793 1.00 58.94 189 VAL A C 1
ATOM 1460 O O . VAL A 1 189 ? -6.804 46.289 -37.716 1.00 58.94 189 VAL A O 1
ATOM 1463 N N . SER A 1 190 ? -5.241 46.369 -36.115 1.00 67.06 190 SER A N 1
ATOM 1464 C CA . SER A 1 190 ? -4.778 45.002 -36.325 1.00 67.06 190 SER A CA 1
ATOM 1465 C C . SER A 1 190 ? -5.569 44.050 -35.424 1.00 67.06 190 SER A C 1
ATOM 1467 O O . SER A 1 190 ? -6.036 44.438 -34.357 1.00 67.06 190 SER A O 1
ATOM 1469 N N . LEU A 1 191 ? -5.693 42.767 -35.788 1.00 68.06 191 LEU A N 1
ATOM 1470 C CA . LEU A 1 191 ? -6.353 41.760 -34.931 1.00 68.06 191 LEU A CA 1
ATOM 1471 C C . LEU A 1 191 ? -5.736 41.658 -33.519 1.00 68.06 191 LEU A C 1
ATOM 1473 O O . LEU A 1 191 ? -6.358 41.114 -32.607 1.00 68.06 191 LEU A O 1
ATOM 1477 N N . GLN A 1 192 ? -4.512 42.162 -33.340 1.00 75.12 192 GLN A N 1
ATOM 1478 C CA . GLN A 1 192 ? -3.797 42.182 -32.064 1.00 75.12 192 GLN A CA 1
ATOM 1479 C C . GLN A 1 192 ? -4.348 43.244 -31.102 1.00 75.12 192 GLN A C 1
ATOM 1481 O O . GLN A 1 192 ? -4.205 43.092 -29.890 1.00 75.12 192 GLN A O 1
ATOM 1486 N N . ASP A 1 193 ? -5.038 44.258 -31.625 1.00 72.25 193 ASP A N 1
ATOM 1487 C CA . ASP A 1 193 ? -5.604 45.365 -30.850 1.00 72.25 193 ASP A CA 1
ATOM 1488 C C . ASP A 1 193 ? -6.977 45.010 -30.241 1.00 72.25 193 ASP A C 1
ATOM 1490 O O . ASP A 1 193 ? -7.461 45.694 -29.344 1.00 72.25 193 ASP A O 1
ATOM 1494 N N . LEU A 1 194 ? -7.572 43.877 -30.645 1.00 75.50 194 LEU A N 1
ATOM 1495 C CA . LEU A 1 194 ? -8.855 43.362 -30.136 1.00 75.50 194 LEU A CA 1
ATOM 1496 C C . LEU A 1 194 ? -8.760 42.705 -28.741 1.00 75.50 194 LEU A C 1
ATOM 1498 O O . LEU A 1 194 ? -9.726 42.104 -28.273 1.00 75.50 194 LEU A O 1
ATOM 1502 N N . GLY A 1 195 ? -7.592 42.745 -28.088 1.00 77.25 195 GLY A N 1
ATOM 1503 C CA . GLY A 1 195 ? -7.394 42.165 -26.751 1.00 77.25 195 GLY A CA 1
ATOM 1504 C C . GLY A 1 195 ?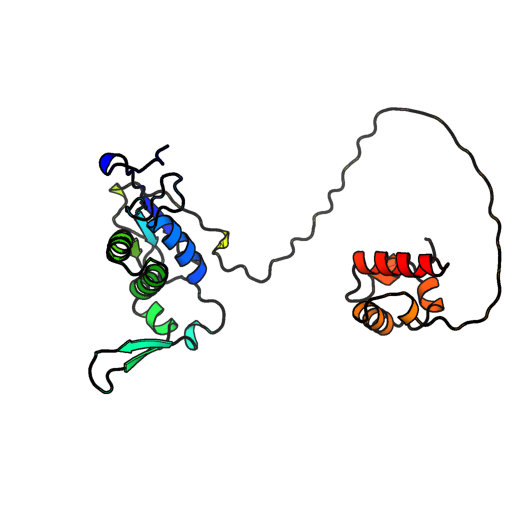 -7.523 40.634 -26.692 1.00 77.25 195 GLY A C 1
ATOM 1505 O O . GLY A 1 195 ? -7.697 40.059 -25.615 1.00 77.25 195 GLY A O 1
ATOM 1506 N N . LEU A 1 196 ? -7.444 39.955 -27.841 1.00 82.75 196 LEU A N 1
ATOM 1507 C CA . LEU A 1 196 ? -7.579 38.504 -27.948 1.00 82.75 196 LEU A CA 1
ATOM 1508 C C . LEU A 1 196 ? -6.307 37.781 -27.497 1.00 82.75 196 LEU A C 1
ATOM 1510 O O . LEU A 1 196 ? -5.183 38.258 -27.656 1.00 82.75 196 LEU A O 1
ATOM 1514 N N . THR A 1 197 ? -6.466 36.566 -26.971 1.00 84.88 197 THR A N 1
ATOM 1515 C CA . THR A 1 197 ? -5.303 35.725 -26.660 1.00 84.88 197 THR A CA 1
ATOM 1516 C C . THR A 1 197 ? -4.574 35.316 -27.944 1.00 84.88 197 THR A C 1
ATOM 1518 O O . THR A 1 197 ? -5.197 35.027 -28.967 1.00 84.88 197 THR A O 1
ATOM 1521 N N . THR A 1 198 ? -3.245 35.205 -27.884 1.00 83.81 198 THR A N 1
ATOM 1522 C CA . THR A 1 198 ? -2.403 34.810 -29.030 1.00 83.81 198 THR A CA 1
ATOM 1523 C C . THR A 1 198 ? -2.813 33.469 -29.645 1.00 83.81 198 THR A C 1
ATOM 1525 O O . THR A 1 198 ? -2.692 33.272 -30.851 1.00 83.81 198 THR A O 1
ATOM 1528 N N . ALA A 1 199 ? -3.356 32.553 -28.838 1.00 84.69 199 ALA A N 1
ATOM 1529 C CA . ALA A 1 199 ? -3.902 31.285 -29.311 1.00 84.69 199 ALA A CA 1
ATOM 1530 C C . ALA A 1 199 ? -5.136 31.471 -30.209 1.00 84.69 199 ALA A C 1
ATOM 1532 O O . ALA A 1 199 ? -5.244 30.798 -31.231 1.00 84.69 199 ALA A O 1
ATOM 1533 N N . VAL A 1 200 ? -6.044 32.388 -29.857 1.00 85.81 200 VAL A N 1
ATOM 1534 C CA . VAL A 1 200 ? -7.239 32.690 -30.662 1.00 85.81 200 VAL A CA 1
ATOM 1535 C C . VAL A 1 200 ? -6.838 33.354 -31.978 1.00 85.81 200 VAL A C 1
ATOM 1537 O O . VAL A 1 200 ? -7.307 32.922 -33.024 1.00 85.81 200 VAL A O 1
ATOM 1540 N N . ILE A 1 201 ? -5.896 34.301 -31.950 1.00 86.44 201 ILE A N 1
ATOM 1541 C CA . ILE A 1 201 ? -5.379 34.971 -33.157 1.00 86.44 201 ILE A CA 1
ATOM 1542 C C . ILE A 1 201 ? -4.732 33.959 -34.118 1.00 86.44 201 ILE A C 1
ATOM 1544 O O . ILE A 1 201 ? -5.040 33.949 -35.307 1.00 86.44 201 ILE A O 1
ATOM 1548 N N . ASN A 1 202 ? -3.891 33.054 -33.608 1.00 86.94 202 ASN A N 1
ATOM 1549 C CA . ASN A 1 202 ? -3.246 32.026 -34.433 1.00 86.94 202 ASN A CA 1
ATOM 1550 C C . ASN A 1 202 ? -4.252 31.026 -35.025 1.00 86.94 202 ASN A C 1
ATOM 1552 O O . ASN A 1 202 ? -4.069 30.566 -36.151 1.00 86.94 202 ASN A O 1
ATOM 1556 N N . ASN A 1 203 ? -5.311 30.688 -34.284 1.00 87.25 203 ASN A N 1
ATOM 1557 C CA . ASN A 1 203 ? -6.361 29.797 -34.778 1.00 87.25 203 ASN A CA 1
ATOM 1558 C C . ASN A 1 203 ? -7.258 30.489 -35.821 1.00 87.25 203 ASN A C 1
ATOM 1560 O O . ASN A 1 203 ? -7.632 29.846 -36.797 1.00 87.25 203 ASN A O 1
ATOM 1564 N N . LEU A 1 204 ? -7.551 31.786 -35.666 1.00 85.25 204 LEU A N 1
ATOM 1565 C CA . LEU A 1 204 ? -8.255 32.589 -36.677 1.00 85.25 204 LEU A CA 1
ATOM 1566 C C . LEU A 1 204 ? -7.438 32.693 -37.972 1.00 85.25 204 LEU A C 1
ATOM 1568 O O . LEU A 1 204 ? -7.966 32.420 -39.049 1.00 85.25 204 LEU A O 1
ATOM 1572 N N . ALA A 1 205 ? -6.132 32.957 -37.859 1.00 86.75 205 ALA A N 1
ATOM 1573 C CA . ALA A 1 205 ? -5.223 32.985 -39.004 1.00 86.75 205 ALA A CA 1
ATOM 1574 C C . ALA A 1 205 ? -5.137 31.620 -39.712 1.00 86.75 205 ALA A C 1
ATOM 1576 O O . ALA A 1 205 ? -5.128 31.556 -40.939 1.00 86.75 205 ALA A O 1
ATOM 1577 N N . ALA A 1 206 ? -5.140 30.514 -38.958 1.00 85.56 206 ALA A N 1
ATOM 1578 C CA . ALA A 1 206 ? -5.205 29.163 -39.524 1.00 85.56 206 ALA A CA 1
ATOM 1579 C C . ALA A 1 206 ? -6.546 28.867 -40.223 1.00 85.56 206 ALA A C 1
ATOM 1581 O O . ALA A 1 206 ? -6.588 28.055 -41.146 1.00 85.56 206 ALA A O 1
ATOM 1582 N N . GLY A 1 207 ? -7.625 29.535 -39.800 1.00 82.31 207 GLY A N 1
ATOM 1583 C CA . GLY A 1 207 ? -8.933 29.536 -40.458 1.00 82.31 207 GLY A CA 1
ATOM 1584 C C . GLY A 1 207 ? -9.038 30.487 -41.656 1.00 82.31 207 GLY A C 1
ATOM 1585 O O . GLY A 1 207 ? -10.109 30.578 -42.250 1.00 82.31 207 GLY A O 1
ATOM 1586 N N . GLY A 1 208 ? -7.952 31.181 -42.017 1.00 82.81 208 GLY A N 1
ATOM 1587 C CA . GLY A 1 208 ? -7.911 32.120 -43.140 1.00 82.81 208 GLY A CA 1
ATOM 1588 C C . GLY A 1 208 ? -8.473 33.508 -42.834 1.00 82.81 208 GLY A C 1
ATOM 1589 O O . GLY A 1 208 ? -8.690 34.266 -43.769 1.00 82.81 208 GLY A O 1
ATOM 1590 N N . ILE A 1 209 ? -8.706 33.843 -41.559 1.00 84.19 209 ILE A N 1
ATOM 1591 C CA . ILE A 1 209 ? -9.154 35.172 -41.126 1.00 84.19 209 ILE A CA 1
ATOM 1592 C C . ILE A 1 209 ? -7.937 35.924 -40.591 1.00 84.19 209 ILE A C 1
ATOM 1594 O O . ILE A 1 209 ? -7.426 35.622 -39.508 1.00 84.19 209 ILE A O 1
ATOM 1598 N N . THR A 1 210 ? -7.448 36.880 -41.372 1.00 80.00 210 THR A N 1
ATOM 1599 C CA . THR A 1 210 ? -6.222 37.639 -41.076 1.00 80.00 210 THR A CA 1
ATOM 1600 C C . THR A 1 210 ? -6.477 39.126 -40.865 1.00 80.00 210 THR A C 1
ATOM 1602 O O . THR A 1 210 ? -5.656 39.805 -40.245 1.00 80.00 210 THR A O 1
ATOM 1605 N N . THR A 1 211 ? -7.629 39.623 -41.315 1.00 84.31 211 THR A N 1
ATOM 1606 C CA . THR A 1 211 ? -8.049 41.018 -41.148 1.00 84.31 211 THR A CA 1
ATOM 1607 C C . THR A 1 211 ? -9.337 41.123 -40.334 1.00 84.31 211 THR A C 1
ATOM 1609 O O . THR A 1 211 ? -10.101 40.166 -40.200 1.00 84.31 211 THR A O 1
ATOM 1612 N N . ILE A 1 212 ? -9.580 42.304 -39.760 1.00 80.75 212 ILE A N 1
ATOM 1613 C CA . ILE A 1 212 ? -10.815 42.585 -39.014 1.00 80.75 212 ILE A CA 1
ATOM 1614 C C . ILE A 1 212 ? -12.023 42.594 -39.961 1.00 80.75 212 ILE A C 1
ATOM 1616 O O . ILE A 1 212 ? -13.084 42.105 -39.592 1.00 80.75 212 ILE A O 1
ATOM 1620 N N . GLU A 1 213 ? -11.851 43.059 -41.199 1.00 79.00 213 GLU A N 1
ATOM 1621 C CA . GLU A 1 213 ? -12.902 43.075 -42.225 1.00 79.00 213 GLU A CA 1
ATOM 1622 C C . GLU A 1 213 ? -13.404 41.659 -42.558 1.00 79.00 213 GLU A C 1
ATOM 1624 O O . GLU A 1 213 ? -14.610 41.411 -42.598 1.00 79.00 213 GLU A O 1
ATOM 1629 N N . GLU A 1 214 ? -12.484 40.699 -42.710 1.00 82.56 214 GLU A N 1
ATOM 1630 C CA . GLU A 1 214 ? -12.815 39.281 -42.908 1.00 82.56 214 GLU A CA 1
ATOM 1631 C C . GLU A 1 214 ? -13.553 38.681 -41.704 1.00 82.56 214 GLU A C 1
ATOM 1633 O O . GLU A 1 214 ? -14.422 37.824 -41.876 1.00 82.56 214 GLU A O 1
ATOM 1638 N N . LEU A 1 215 ? -13.217 39.127 -40.490 1.00 83.38 215 LEU A N 1
ATOM 1639 C CA . LEU A 1 215 ? -13.840 38.659 -39.254 1.00 83.38 215 LEU A CA 1
ATOM 1640 C C . LEU A 1 215 ? -15.266 39.204 -39.094 1.00 83.38 215 LEU A C 1
ATOM 1642 O O . LEU A 1 215 ? -16.166 38.448 -38.741 1.00 83.38 215 LEU A O 1
ATOM 16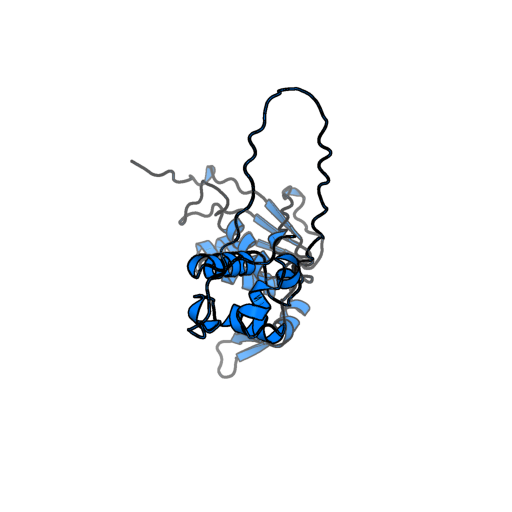46 N N . VAL A 1 216 ? -15.482 40.487 -39.401 1.00 84.81 216 VAL A N 1
ATOM 1647 C CA . VAL A 1 216 ? -16.798 41.154 -39.364 1.00 84.81 216 VAL A CA 1
ATOM 1648 C C . VAL A 1 216 ? -17.772 40.533 -40.372 1.00 84.81 216 VAL A C 1
ATOM 1650 O O . VAL A 1 216 ? -18.957 40.375 -40.080 1.00 84.81 216 VAL A O 1
ATOM 1653 N N . GLY A 1 217 ? -17.276 40.101 -41.537 1.00 82.06 217 GLY A N 1
ATOM 1654 C CA . GLY A 1 217 ? -18.089 39.454 -42.572 1.00 82.06 217 GLY A CA 1
ATOM 1655 C C . GLY A 1 217 ? -18.563 38.028 -42.252 1.00 82.06 217 GLY A C 1
ATOM 1656 O O . GLY A 1 217 ? -19.357 37.475 -43.020 1.00 82.06 217 GLY A O 1
ATOM 1657 N N . LYS A 1 218 ? -18.089 37.421 -41.156 1.00 84.81 218 LYS A N 1
ATOM 1658 C CA . LYS A 1 218 ? -18.393 36.038 -40.760 1.00 84.81 218 LYS A CA 1
ATOM 1659 C C . LYS A 1 218 ? -19.487 35.972 -39.697 1.00 84.81 218 LYS A C 1
ATOM 1661 O O . LYS A 1 218 ? -19.582 36.833 -38.826 1.00 84.81 218 LYS A O 1
ATOM 1666 N N . THR A 1 219 ? -20.299 34.919 -39.760 1.00 86.75 219 THR A N 1
ATOM 1667 C CA . THR A 1 219 ? -21.302 34.627 -38.728 1.00 86.75 219 THR A CA 1
ATOM 1668 C C . THR A 1 219 ? -20.649 33.951 -37.520 1.00 86.75 219 THR A C 1
ATOM 1670 O O . THR A 1 219 ? -19.545 33.402 -37.594 1.00 86.75 219 THR A O 1
ATOM 1673 N N . SER A 1 220 ? -21.344 33.952 -36.382 1.00 81.00 220 SER A N 1
ATOM 1674 C CA . SER A 1 220 ? -20.893 33.250 -35.173 1.00 81.00 220 SER A CA 1
ATOM 1675 C C . SER A 1 220 ? -20.748 31.734 -35.385 1.00 81.00 220 SER A C 1
ATOM 1677 O O . SER A 1 220 ? -19.845 31.115 -34.816 1.00 81.00 220 SER A O 1
ATOM 1679 N N . GLU A 1 221 ? -21.591 31.145 -36.236 1.00 82.56 221 GLU A N 1
ATOM 1680 C CA . GLU A 1 221 ? -21.539 29.727 -36.611 1.00 82.56 221 GLU A CA 1
ATOM 1681 C C . GLU A 1 221 ? -20.306 29.403 -37.462 1.00 82.56 221 GLU A C 1
ATOM 1683 O O . GLU A 1 221 ? -19.625 28.406 -37.207 1.00 82.56 221 GLU A O 1
ATOM 1688 N N . ASP A 1 222 ? -19.952 30.281 -38.404 1.00 82.31 222 ASP A N 1
ATOM 1689 C CA . ASP A 1 222 ? -18.761 30.112 -39.240 1.00 82.31 222 ASP A CA 1
ATOM 1690 C C . ASP A 1 222 ? -17.471 30.132 -38.404 1.00 82.31 222 ASP A C 1
ATOM 1692 O O . ASP A 1 222 ? -16.544 29.360 -38.660 1.00 82.31 222 ASP A O 1
ATOM 1696 N N . ILE A 1 223 ? -17.411 30.986 -37.374 1.00 82.81 223 ILE A N 1
ATOM 1697 C CA . ILE A 1 223 ? -16.254 31.083 -36.471 1.00 82.81 223 ILE A CA 1
ATOM 1698 C C . ILE A 1 223 ? -16.150 29.835 -35.579 1.00 82.81 223 ILE A C 1
ATOM 1700 O O . ILE A 1 223 ? -15.045 29.343 -35.331 1.00 82.81 223 ILE A O 1
ATOM 1704 N N . LEU A 1 224 ? -17.283 29.280 -35.130 1.00 86.31 224 LEU A N 1
ATOM 1705 C CA . LEU A 1 224 ? -17.319 28.007 -34.398 1.00 86.31 224 LEU A CA 1
ATOM 1706 C C . LEU A 1 224 ? -16.877 26.812 -35.254 1.00 86.31 224 LEU A C 1
ATOM 1708 O O . LEU A 1 224 ? -16.387 25.822 -34.708 1.00 86.31 224 LEU A O 1
ATOM 1712 N N . GLY A 1 225 ? -17.015 26.903 -36.579 1.00 83.56 225 GLY A N 1
ATOM 1713 C CA . GLY A 1 225 ? -16.537 25.891 -37.522 1.00 83.56 225 GLY A CA 1
ATOM 1714 C C . GLY A 1 225 ? -15.009 25.793 -37.628 1.00 83.56 225 GLY A C 1
ATOM 1715 O O . GLY A 1 225 ? -14.492 24.797 -38.139 1.00 83.56 225 GLY A O 1
ATOM 1716 N N . ILE A 1 226 ? -14.264 26.788 -37.131 1.00 84.88 226 ILE A N 1
ATOM 1717 C CA . ILE A 1 226 ? -12.798 26.806 -37.189 1.00 84.88 226 ILE A CA 1
ATOM 1718 C C . ILE A 1 226 ? -12.211 25.871 -36.125 1.00 84.88 226 ILE A C 1
ATOM 1720 O O . ILE A 1 226 ? -12.570 25.888 -34.945 1.00 84.88 226 ILE A O 1
ATOM 1724 N N . ALA A 1 227 ? -11.240 25.055 -36.539 1.00 77.50 227 ALA A N 1
ATOM 1725 C CA . ALA A 1 227 ? -10.595 24.085 -35.667 1.00 77.50 227 ALA A CA 1
ATOM 1726 C C . ALA A 1 227 ? -10.015 24.745 -34.400 1.00 77.50 227 ALA A C 1
ATOM 1728 O O . ALA A 1 227 ? -9.215 25.675 -34.471 1.00 77.50 227 ALA A O 1
ATOM 1729 N N . LYS A 1 228 ? -10.365 24.190 -33.231 1.00 81.94 228 LYS A N 1
ATOM 1730 C CA . LYS A 1 228 ? -9.903 24.628 -31.896 1.00 81.94 228 LYS A CA 1
ATOM 1731 C C . LYS A 1 228 ? -10.405 26.010 -31.445 1.00 81.94 228 LYS A C 1
ATOM 1733 O O . LYS A 1 228 ? -9.914 26.509 -30.430 1.00 81.94 228 LYS A O 1
ATOM 1738 N N . ILE A 1 229 ? -11.403 26.586 -32.116 1.00 85.44 229 ILE A N 1
ATOM 1739 C CA . ILE A 1 229 ? -12.197 27.693 -31.572 1.00 85.44 229 ILE A CA 1
ATOM 1740 C C . ILE A 1 229 ? -13.413 27.103 -30.848 1.00 85.44 229 ILE A C 1
ATOM 1742 O O . ILE A 1 229 ? -14.093 26.219 -31.353 1.00 85.44 229 ILE A O 1
ATOM 1746 N N . GLY A 1 230 ? -13.637 27.530 -29.606 1.00 86.75 230 GLY A N 1
ATOM 1747 C CA . GLY A 1 230 ? -14.775 27.101 -28.788 1.00 86.75 230 GLY A CA 1
ATOM 1748 C C . GLY A 1 230 ? -15.714 28.266 -28.466 1.00 86.75 230 GLY A C 1
ATOM 1749 O O . GLY A 1 230 ? -15.338 29.418 -28.677 1.00 86.75 230 GLY A O 1
ATOM 1750 N N . PRO A 1 231 ? -16.890 28.008 -27.868 1.00 85.50 231 PRO A N 1
ATOM 1751 C CA . PRO A 1 231 ? -17.913 29.032 -27.615 1.00 85.50 231 PRO A CA 1
ATOM 1752 C C . PRO A 1 231 ? -17.399 30.207 -26.774 1.00 85.50 231 PRO A C 1
ATOM 1754 O O . PRO A 1 231 ? -17.655 31.359 -27.095 1.00 85.50 231 PRO A O 1
ATOM 1757 N N . LYS A 1 232 ? -16.550 29.935 -25.776 1.00 86.75 232 LYS A N 1
ATOM 1758 C CA . LYS A 1 232 ? -15.906 30.984 -24.968 1.00 86.75 232 LYS A CA 1
ATOM 1759 C C . LYS A 1 232 ? -14.977 31.896 -25.770 1.00 86.75 232 LYS A C 1
ATOM 1761 O O . LYS A 1 232 ? -14.826 33.060 -25.430 1.00 86.75 232 LYS A O 1
ATOM 1766 N N . ALA A 1 233 ? -14.314 31.364 -26.795 1.00 87.50 233 ALA A N 1
ATOM 1767 C CA . ALA A 1 233 ? -13.453 32.167 -27.656 1.00 87.50 233 ALA A CA 1
ATOM 1768 C C . ALA A 1 233 ? -14.294 33.056 -28.583 1.00 87.50 233 ALA A C 1
ATOM 1770 O O . ALA A 1 233 ? -13.913 34.193 -28.831 1.00 87.50 233 ALA A O 1
ATOM 1771 N N . VAL A 1 234 ? -15.459 32.578 -29.030 1.00 88.38 234 VAL A N 1
ATOM 1772 C CA . VAL A 1 234 ? -16.406 33.379 -29.821 1.00 88.38 234 VAL A CA 1
ATOM 1773 C C . VAL A 1 234 ? -16.991 34.523 -28.997 1.00 88.38 234 VAL A C 1
ATOM 1775 O O . VAL A 1 234 ? -17.022 35.650 -29.473 1.00 88.38 234 VAL A O 1
ATOM 1778 N N . GLU A 1 235 ? -17.347 34.282 -27.734 1.00 87.69 235 GLU A N 1
ATOM 1779 C CA . GLU A 1 235 ? -17.761 35.348 -26.809 1.00 87.69 235 GLU A CA 1
ATOM 1780 C C . GLU A 1 235 ? -16.664 36.408 -26.616 1.00 87.69 235 GLU A C 1
ATOM 1782 O O . GLU A 1 235 ? -16.955 37.601 -26.620 1.00 87.69 235 GLU A O 1
ATOM 1787 N N . GLN A 1 236 ? -15.397 35.989 -26.499 1.00 86.94 236 GLN A N 1
ATOM 1788 C CA . GLN A 1 236 ? -14.257 36.911 -26.412 1.00 86.94 236 GLN A CA 1
ATOM 1789 C C . GLN A 1 236 ? -14.065 37.731 -27.692 1.00 86.94 236 GLN A C 1
ATOM 1791 O O . GLN A 1 236 ? -13.764 38.917 -27.609 1.00 86.94 236 GLN A O 1
ATOM 1796 N N . ILE A 1 237 ? -14.261 37.118 -28.862 1.00 86.31 237 ILE A N 1
ATOM 1797 C CA . ILE A 1 237 ? -14.201 37.802 -30.159 1.00 86.31 237 ILE A CA 1
ATOM 1798 C C . ILE A 1 237 ? -15.331 38.827 -30.284 1.00 86.31 237 ILE A C 1
ATOM 1800 O O . ILE A 1 237 ? -15.072 39.968 -30.653 1.00 86.31 237 ILE A O 1
ATOM 1804 N N . ILE A 1 238 ? -16.562 38.456 -29.927 1.00 87.44 238 ILE A N 1
ATOM 1805 C CA . ILE A 1 238 ? -17.721 39.359 -29.960 1.00 87.44 238 ILE A CA 1
ATOM 1806 C C . ILE A 1 238 ? -17.520 40.535 -29.000 1.00 87.44 238 ILE A C 1
ATOM 1808 O O . ILE A 1 238 ? -17.781 41.676 -29.370 1.00 87.44 238 ILE A O 1
ATOM 1812 N N . ALA A 1 239 ? -17.029 40.272 -27.785 1.00 86.06 239 ALA A N 1
ATOM 1813 C CA . ALA A 1 239 ? -16.721 41.321 -26.818 1.00 86.06 239 ALA A CA 1
ATOM 1814 C C . ALA A 1 239 ? -15.630 42.271 -27.343 1.00 86.06 239 ALA A C 1
ATOM 1816 O O . ALA A 1 239 ? -15.832 43.481 -27.346 1.00 86.06 239 ALA A O 1
ATOM 1817 N N . GLY A 1 240 ? -14.526 41.728 -27.870 1.00 83.25 240 GLY A N 1
ATOM 1818 C CA . GLY A 1 240 ? -13.424 42.528 -28.412 1.00 83.25 240 GLY A CA 1
ATOM 1819 C C . GLY A 1 240 ? -13.809 43.353 -29.644 1.00 83.25 240 GLY A C 1
ATOM 1820 O O . GLY A 1 240 ? -13.342 44.481 -29.797 1.00 83.25 240 GLY A O 1
ATOM 1821 N N . LEU A 1 241 ? -14.691 42.835 -30.506 1.00 84.12 241 LEU A N 1
ATOM 1822 C CA . LEU A 1 241 ? -15.243 43.592 -31.634 1.00 84.12 241 LEU A CA 1
ATOM 1823 C C . LEU A 1 241 ? -16.158 44.723 -31.150 1.00 84.12 241 LEU A C 1
ATOM 1825 O O . LEU A 1 241 ? -16.008 45.857 -31.603 1.00 84.12 241 LEU A O 1
ATOM 1829 N N . LYS A 1 242 ? -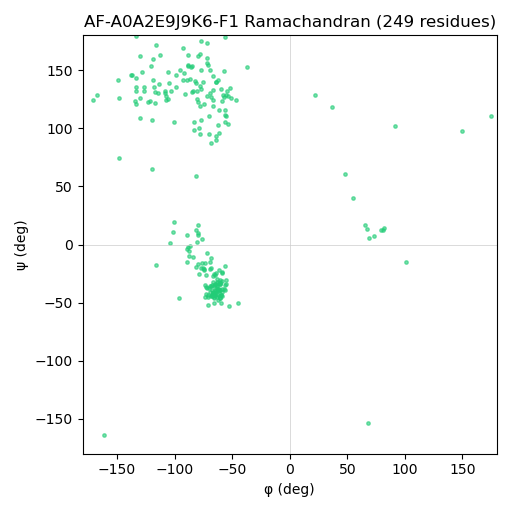17.032 44.442 -30.175 1.00 84.81 242 LYS A N 1
ATOM 1830 C CA . LYS A 1 242 ? -17.963 45.425 -29.608 1.00 84.81 242 LYS 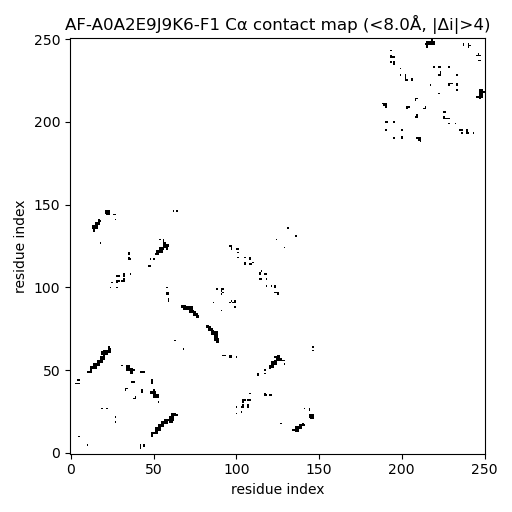A CA 1
ATOM 1831 C C . LYS A 1 242 ? -17.243 46.591 -28.931 1.00 84.81 242 LYS A C 1
ATOM 1833 O O . LYS A 1 242 ? -17.656 47.734 -29.105 1.00 84.81 242 LYS A O 1
ATOM 1838 N N . ASP A 1 243 ? -16.156 46.314 -28.214 1.00 82.56 243 ASP A N 1
ATOM 1839 C CA . ASP A 1 243 ? -15.333 47.340 -27.559 1.00 82.56 243 ASP A CA 1
ATOM 1840 C C . ASP A 1 243 ? -14.660 48.288 -28.569 1.00 82.56 243 ASP A C 1
ATOM 1842 O O . ASP A 1 243 ? -14.371 49.438 -28.246 1.00 82.56 243 ASP A O 1
ATOM 1846 N N . ASN A 1 244 ? -14.465 47.826 -29.809 1.00 80.81 244 ASN A N 1
ATOM 1847 C CA . ASN A 1 244 ? -13.905 48.604 -30.915 1.00 80.81 244 ASN A CA 1
ATOM 1848 C C . ASN A 1 244 ? -14.975 49.113 -31.902 1.00 80.81 244 ASN A C 1
ATOM 1850 O O . ASN A 1 244 ? -14.629 49.618 -32.966 1.00 80.81 244 ASN A O 1
ATOM 1854 N N . GLY A 1 245 ? -16.264 48.998 -31.556 1.00 77.62 245 GLY A N 1
ATOM 1855 C CA . GLY A 1 245 ? -17.376 49.521 -32.357 1.00 77.62 245 GLY A CA 1
ATOM 1856 C C . GLY A 1 245 ? -17.780 48.666 -33.563 1.00 77.62 245 GLY A C 1
ATOM 1857 O O . GLY A 1 245 ? -18.552 49.133 -34.394 1.00 77.62 245 GLY A O 1
ATOM 1858 N N . PHE A 1 246 ? -17.300 47.423 -33.658 1.00 83.38 246 PHE A N 1
ATOM 1859 C CA . PHE A 1 246 ? -17.653 46.483 -34.725 1.00 83.38 246 PHE A CA 1
ATOM 1860 C C . PHE A 1 246 ? -18.610 45.393 -34.220 1.00 83.38 246 PHE A C 1
ATOM 1862 O O . PHE A 1 246 ? -18.532 44.948 -33.074 1.00 83.38 246 PHE A O 1
ATOM 1869 N N . SER A 1 247 ? -19.492 44.910 -35.092 1.00 82.00 247 SER A N 1
ATOM 1870 C CA . SER A 1 247 ? -20.346 43.743 -34.842 1.00 82.00 247 SER A CA 1
ATOM 1871 C C . SER A 1 247 ? -20.083 42.656 -35.883 1.00 82.00 247 SER A C 1
ATOM 1873 O O . SER A 1 247 ? -19.633 42.936 -36.990 1.00 82.00 247 SER A O 1
ATOM 1875 N N . LEU A 1 248 ? -20.327 41.395 -35.519 1.00 84.69 248 LEU A N 1
ATOM 1876 C CA . LEU A 1 248 ? -20.364 40.310 -36.502 1.00 84.69 248 LEU A CA 1
ATOM 1877 C C . LEU A 1 248 ? -21.626 40.436 -37.357 1.00 84.69 248 LEU A C 1
ATOM 1879 O O . LEU A 1 248 ? -22.637 40.980 -36.908 1.00 84.69 248 LEU A O 1
ATOM 1883 N N . LYS A 1 249 ? -21.589 39.866 -38.560 1.00 80.94 249 LYS A N 1
ATOM 1884 C CA . LYS A 1 249 ? -22.775 39.734 -39.404 1.00 80.94 249 LYS A CA 1
ATOM 1885 C C . LYS A 1 249 ? -23.834 38.874 -38.699 1.00 80.94 249 LYS A C 1
ATOM 1887 O O . LYS A 1 249 ? -23.600 37.691 -38.438 1.00 80.94 249 LYS A O 1
ATOM 1892 N N . GLU A 1 250 ? -24.978 39.477 -38.383 1.00 75.00 250 GLU A N 1
ATOM 1893 C CA . GLU A 1 250 ? -26.144 38.766 -37.849 1.00 75.00 250 GLU A CA 1
ATOM 1894 C C . GLU A 1 250 ? -26.761 37.858 -38.929 1.00 75.00 250 GLU A C 1
ATOM 1896 O O . GLU A 1 250 ? -26.622 38.120 -40.129 1.00 75.00 250 GLU A O 1
ATOM 1901 N N . ILE A 1 251 ? -27.368 36.750 -38.490 1.00 53.50 251 ILE A N 1
ATOM 1902 C CA . ILE A 1 251 ? -28.062 35.766 -39.340 1.00 53.50 251 ILE A CA 1
ATOM 1903 C C . ILE A 1 251 ? -29.443 36.298 -39.716 1.00 53.50 251 ILE A C 1
ATOM 1905 O O . ILE A 1 251 ? -30.145 36.769 -38.794 1.00 53.50 251 ILE A O 1
#

Foldseek 3Di:
DDDDADDPVRQDAAEEEEEQAQFALLLVLQVVLCQLQVVVPPNRDNVDGSHYFYEYALLLRHDHPDPQQAPPWDWDAPPDVVRIDIDRLVVCSVVPSPVSSLVSSLVVFDPDPVSVVSSVSYHYYNHRDDPCVVSVHDYDDDVVRGPDDPPPPDPPPPPPPPDDDDDDDDDDDDDDDDDDDDDDDDDQDFPVQLVADPVLQVQCVVVVNGGPVSQQADDLVSSCVGPPDDPVNSVSNQNSQVVVVGHHDDD

Secondary structure (DSSP, 8-state):
-------GGG----EEEEE-TTBBHHHHHHHHHHHHHTTTSTT--TTS--PPEEEEE-GGGPBPPTTHHHH-EEEEE-SSTT-EEEEEHHHHHHH-HHHHHHHHHHHHS-SSHHHHHHHHTEEE-SSS--TTGGG-PEE---GGGB---S----------------------------------------GGGG---HHHHHHHHHTT--SHHHHHTS-HHHHHTSTT--HHHHHHHHHHHHHTT------

Mean predicted aligned error: 17.37 Å

Nearest PDB structures (foldseek):
  8p2f-assembly1_M  TM=9.904E-01  e=5.365E-21  Staphylococcus aureus subsp. aureus NCTC 8325
  8cvm-assembly1_i  TM=9.818E-01  e=3.926E-21  Cutibacterium acnes
  8uua-assembly1_L  TM=9.829E-01  e=7.331E-21  Listeria innocua
  7nhn-assembly1_M  TM=9.809E-01  e=2.401E-20  Listeria monocytogenes EGD-e
  6ysi-assembly1_F  TM=9.865E-01  e=5.755E-20  Acinetobacter baumannii ATCC 19606 = CIP 70.34 = JCM 6841

pLDDT: mean 81.82, std 20.2, range [26.59, 97.31]

Radius of gyration: 32.06 Å; Cα contacts (8 Å, |Δi|>4): 304; chains: 1; bounding box: 80×76×70 Å

Sequence (251 aa):
MSTYTPKKGDIQRAWHVVDADGLILGRLASEVAKILRGKHKPTFTPHQDTGDHVVIVNADKVVLSGSKRTDKAVYSHSGYPGGLKTKTYGDLLADRPEEALRTTIGGMLPKNRLGRQMLTKLKIYSGGDHPHDAQKPQQLELEHTRLRGPKEIKPVESKTTEVKASDSQEEPLEAINPETEEIETSGSVSLQDLGLTTAVINNLAAGGITTIEELVGKTSEDILGIAKIGPKAVEQIIAGLKDNGFSLKEI

Solvent-accessible surface area (backbone atoms only — not comparable to full-atom values): 15447 Å² total; per-residue (Å²): 141,84,80,93,72,82,52,85,90,71,60,71,66,57,39,33,34,32,77,27,63,58,22,25,51,72,51,46,32,52,55,51,37,36,40,34,57,11,69,82,44,92,78,54,48,98,93,50,94,51,26,32,33,39,36,36,21,23,40,58,48,44,35,68,75,77,66,44,41,67,72,35,70,45,78,48,68,77,84,53,92,88,35,71,44,76,41,35,43,40,57,41,36,72,76,38,21,46,56,50,51,50,52,54,29,57,65,72,38,60,96,48,76,66,32,59,56,39,52,69,43,53,43,66,29,53,48,81,69,74,97,57,65,92,66,62,52,42,80,51,88,61,78,88,27,38,71,75,64,84,76,79,76,71,76,80,77,78,79,77,73,81,78,80,88,81,83,88,82,90,88,82,89,85,87,83,86,89,81,89,79,90,81,84,90,88,75,91,72,52,67,76,75,40,75,62,55,71,68,58,54,54,39,37,43,74,62,72,39,77,48,55,68,59,49,33,71,33,37,74,68,61,55,54,68,30,77,93,44,49,74,71,55,51,53,49,50,52,50,28,32,48,78,71,76,42,65,61,42,80,132